Protein AF-A0A0R3PWU6-F1 (afdb_monomer)

Sequence (312 aa):
MTVSYNLDISSVTTLSFVRLLFRWRGSIWKSVVVELTIWIISFLIISYVYRYAMDEDEKRIFERLAAYCDKKLDYIPLTFMLGFFVTIVVDRWRQIFSNMGWIEDVALTIATLIRGDSKEIILTRRTIIRYMVLSQVLVFRDISMRVRRRFPNMESIVTAGFLHENEKVELEKIDIVYNKYWAPVNWALTLVFRAHKDGHIAAPPSMNSCINEIKTFRAKLAQLCNYDWVPIPIAYPQVVFLAVRVYFLICLVSRQYILSDEANNRSVVRFIAHETKIIRPRTVGSALVRDAVQYMHEPLVQCFHSVDQSSH

Structure (mmCIF, N/CA/C/O backbone):
data_AF-A0A0R3PWU6-F1
#
_entry.id   AF-A0A0R3PWU6-F1
#
loop_
_atom_site.group_PDB
_atom_site.id
_atom_site.type_symbol
_atom_site.label_atom_id
_atom_site.label_alt_id
_atom_site.label_comp_id
_atom_site.label_asym_id
_atom_site.label_entity_id
_atom_site.label_seq_id
_atom_site.pdbx_PDB_ins_code
_atom_site.Cartn_x
_atom_site.Cartn_y
_atom_site.Cartn_z
_atom_site.occupancy
_atom_site.B_iso_or_equiv
_atom_site.auth_seq_id
_atom_site.auth_comp_id
_atom_site.auth_asym_id
_atom_site.auth_atom_id
_atom_site.pdbx_PDB_model_num
ATOM 1 N N . MET A 1 1 ? 4.303 -10.677 -0.079 1.00 52.22 1 MET A N 1
ATOM 2 C CA . MET A 1 1 ? 4.629 -11.172 1.277 1.00 52.22 1 MET A CA 1
ATOM 3 C C . MET A 1 1 ? 5.769 -10.324 1.783 1.00 52.22 1 MET A C 1
ATOM 5 O O . MET A 1 1 ? 6.644 -10.031 0.981 1.00 52.22 1 MET A O 1
ATOM 9 N N . THR A 1 2 ? 5.740 -9.922 3.048 1.00 80.38 2 THR A N 1
ATOM 10 C CA . THR A 1 2 ? 6.894 -9.300 3.703 1.00 80.38 2 THR A CA 1
ATOM 11 C C . THR A 1 2 ? 8.027 -10.325 3.804 1.00 80.38 2 THR A C 1
ATOM 13 O O . THR A 1 2 ? 7.778 -11.530 3.900 1.00 80.38 2 THR A O 1
ATOM 16 N N . VAL A 1 3 ? 9.271 -9.863 3.705 1.00 85.00 3 VAL A N 1
ATOM 17 C CA . VAL A 1 3 ? 10.468 -10.702 3.830 1.00 85.00 3 VAL A CA 1
ATOM 18 C C . VAL A 1 3 ? 11.309 -10.097 4.940 1.00 85.00 3 VAL A C 1
ATOM 20 O O . VAL A 1 3 ? 11.884 -9.032 4.759 1.00 85.00 3 VAL A O 1
ATOM 23 N N . SER A 1 4 ? 11.333 -10.753 6.100 1.00 87.31 4 SER A N 1
ATOM 24 C CA . SER A 1 4 ? 12.210 -10.350 7.198 1.00 87.31 4 SER A CA 1
ATOM 25 C C . SER A 1 4 ? 13.618 -10.891 6.951 1.00 87.31 4 SER A C 1
ATOM 27 O O . SER A 1 4 ? 13.781 -12.071 6.622 1.00 87.31 4 SER A O 1
ATOM 29 N N . TYR A 1 5 ? 14.612 -10.018 7.091 1.00 86.94 5 TYR A N 1
ATOM 30 C CA . TYR A 1 5 ? 16.038 -10.346 7.023 1.00 86.94 5 TYR A CA 1
ATOM 31 C C . TYR A 1 5 ? 16.833 -9.715 8.178 1.00 86.94 5 TYR A C 1
ATOM 33 O O . TYR A 1 5 ? 18.055 -9.771 8.174 1.00 86.94 5 TYR A O 1
ATOM 41 N N . ASN A 1 6 ? 16.155 -9.144 9.185 1.00 86.81 6 ASN A N 1
ATOM 42 C CA . ASN A 1 6 ? 16.793 -8.422 10.296 1.00 86.81 6 ASN A CA 1
ATOM 43 C C . ASN A 1 6 ? 17.817 -9.279 11.053 1.00 86.81 6 ASN A C 1
ATOM 45 O O . ASN A 1 6 ? 18.863 -8.781 11.448 1.00 86.81 6 ASN A O 1
ATOM 49 N N . LEU A 1 7 ? 17.525 -10.570 11.230 1.00 84.94 7 LEU A N 1
ATOM 50 C CA . LEU A 1 7 ? 18.422 -11.510 11.902 1.00 84.94 7 LEU A CA 1
ATOM 51 C C . LEU A 1 7 ? 19.652 -11.858 11.046 1.00 84.94 7 LEU A C 1
ATOM 53 O O . LEU A 1 7 ? 20.729 -12.080 11.580 1.00 84.94 7 LEU A O 1
ATOM 57 N N . ASP A 1 8 ? 19.524 -11.846 9.718 1.00 79.00 8 ASP A N 1
ATOM 58 C CA . ASP A 1 8 ? 20.628 -12.175 8.805 1.00 79.00 8 ASP A CA 1
ATOM 59 C C . ASP A 1 8 ? 21.694 -11.063 8.758 1.00 79.00 8 ASP A C 1
ATOM 61 O O . ASP A 1 8 ? 22.834 -11.303 8.362 1.00 79.00 8 ASP A O 1
ATOM 65 N N . ILE A 1 9 ? 21.320 -9.846 9.169 1.00 83.88 9 ILE A N 1
ATOM 66 C CA . ILE A 1 9 ? 22.189 -8.663 9.230 1.00 83.88 9 ILE A CA 1
ATOM 67 C C . ILE A 1 9 ? 22.440 -8.180 10.665 1.00 83.88 9 ILE A C 1
ATOM 69 O O . ILE A 1 9 ? 22.969 -7.088 10.855 1.00 83.88 9 ILE A O 1
ATOM 73 N N . SER A 1 10 ? 22.063 -8.962 11.682 1.00 84.25 10 SER A N 1
ATOM 74 C CA . SER A 1 10 ? 22.229 -8.551 13.081 1.00 84.25 10 SER A CA 1
ATOM 75 C C . SER A 1 10 ? 23.695 -8.518 13.519 1.00 84.25 10 SER A C 1
ATOM 77 O O . SER A 1 10 ? 24.026 -7.838 14.486 1.00 84.25 10 SER A O 1
ATOM 79 N N . SER A 1 11 ? 24.576 -9.239 12.817 1.00 82.12 11 SER A N 1
ATOM 80 C CA . SER A 1 11 ? 26.027 -9.160 12.980 1.00 82.12 11 SER A CA 1
ATOM 81 C C . SER A 1 11 ? 26.682 -8.543 11.744 1.00 82.12 11 SER A C 1
ATOM 83 O O . SER A 1 11 ? 26.435 -8.942 10.598 1.00 82.12 11 SER A O 1
ATOM 85 N N . VAL A 1 12 ? 27.551 -7.558 11.982 1.00 74.31 12 VAL A N 1
ATOM 86 C CA . VAL A 1 12 ? 28.336 -6.897 10.936 1.00 74.31 12 VAL A CA 1
ATOM 87 C C . VAL A 1 12 ? 29.516 -7.799 10.583 1.00 74.31 12 VAL A C 1
ATOM 89 O O . VAL A 1 12 ? 30.614 -7.650 11.106 1.00 74.31 12 VAL A O 1
ATOM 92 N N . THR A 1 13 ? 29.277 -8.780 9.714 1.00 81.62 13 THR A N 1
ATOM 93 C CA . THR A 1 13 ? 30.353 -9.517 9.044 1.00 81.62 13 THR A CA 1
ATOM 94 C C . THR A 1 13 ? 30.435 -9.065 7.594 1.00 81.62 13 THR A C 1
ATOM 96 O O . THR A 1 13 ? 29.411 -8.796 6.962 1.00 81.62 13 THR A O 1
ATOM 99 N N . THR A 1 14 ? 31.640 -9.011 7.030 1.00 76.56 14 THR A N 1
ATOM 100 C CA . THR A 1 14 ? 31.872 -8.626 5.625 1.00 76.56 14 THR A CA 1
ATOM 101 C C . THR A 1 14 ? 31.078 -9.507 4.650 1.00 76.56 14 THR A C 1
ATOM 103 O O . THR A 1 14 ? 30.667 -9.063 3.582 1.00 76.56 14 THR A O 1
ATOM 106 N N . LEU A 1 15 ? 30.793 -10.752 5.047 1.00 81.25 15 LEU A N 1
ATOM 107 C CA . LEU A 1 15 ? 30.026 -11.728 4.273 1.00 81.25 15 LEU A CA 1
ATOM 108 C C . LEU A 1 15 ? 28.502 -11.612 4.457 1.00 81.25 15 LEU A C 1
ATOM 110 O O . LEU A 1 15 ? 27.768 -12.162 3.635 1.00 81.25 15 LEU A O 1
ATOM 114 N N . SER A 1 16 ? 28.005 -10.904 5.481 1.00 80.00 16 SER A N 1
ATOM 115 C CA . SER A 1 16 ? 26.560 -10.759 5.739 1.00 80.00 16 SER A CA 1
ATOM 116 C C . SER A 1 16 ? 25.846 -10.112 4.543 1.00 80.00 16 SER A C 1
ATOM 118 O O . SER A 1 16 ? 24.816 -10.608 4.085 1.00 80.00 16 SER A O 1
ATOM 120 N N . PHE A 1 17 ? 26.433 -9.058 3.963 1.00 80.19 17 PHE A N 1
ATOM 121 C CA . PHE A 1 17 ? 25.881 -8.386 2.780 1.00 80.19 17 PHE A CA 1
ATOM 122 C C . PHE A 1 17 ? 25.935 -9.256 1.520 1.00 80.19 17 PHE A C 1
ATOM 124 O O . PHE A 1 17 ? 24.969 -9.299 0.759 1.00 80.19 17 PHE A O 1
ATOM 131 N N . VAL A 1 18 ? 27.026 -10.001 1.319 1.00 83.56 18 VAL A N 1
ATOM 132 C CA . VAL A 1 18 ? 27.170 -10.909 0.169 1.00 83.56 18 VAL A CA 1
ATOM 133 C C . VAL A 1 18 ? 26.114 -12.015 0.218 1.00 83.56 18 VAL A C 1
ATOM 135 O O . VAL A 1 18 ? 25.478 -12.307 -0.791 1.00 83.56 18 VAL A O 1
ATOM 138 N N . ARG A 1 19 ? 25.847 -12.584 1.401 1.00 82.69 19 ARG A N 1
ATOM 139 C CA . ARG A 1 19 ? 24.771 -13.574 1.583 1.00 82.69 19 ARG A CA 1
ATOM 140 C C . ARG A 1 19 ? 23.393 -13.010 1.227 1.00 82.69 19 ARG A C 1
ATOM 142 O O . ARG A 1 19 ? 22.583 -13.727 0.643 1.00 82.69 19 ARG A O 1
ATOM 149 N N . LEU A 1 20 ? 23.132 -11.736 1.532 1.00 86.25 20 LEU A N 1
ATOM 150 C CA . LEU A 1 20 ? 21.863 -11.082 1.203 1.00 86.25 20 LEU A CA 1
ATOM 151 C C . LEU A 1 20 ? 21.646 -10.974 -0.318 1.00 86.25 20 LEU A C 1
ATOM 153 O O . LEU A 1 20 ? 20.525 -11.190 -0.782 1.00 86.25 20 LEU A O 1
ATOM 157 N N . LEU A 1 21 ? 22.707 -10.709 -1.093 1.00 86.31 21 LEU A N 1
ATOM 158 C CA . LEU A 1 21 ? 22.641 -10.623 -2.560 1.00 86.31 21 LEU A CA 1
ATOM 159 C C . LEU A 1 21 ? 22.186 -11.935 -3.211 1.00 86.31 21 LEU A C 1
ATOM 161 O O . LEU A 1 21 ? 21.487 -11.893 -4.219 1.00 86.31 21 LEU A O 1
ATOM 165 N N . PHE A 1 22 ? 22.531 -13.090 -2.636 1.00 86.88 22 PHE A N 1
ATOM 166 C CA . PHE A 1 22 ? 22.161 -14.406 -3.176 1.00 86.88 22 PHE A CA 1
ATOM 167 C C . PHE A 1 22 ? 20.785 -14.912 -2.722 1.00 86.88 22 PHE A C 1
ATOM 169 O O . PHE A 1 22 ? 20.354 -16.001 -3.107 1.00 86.88 22 PHE A O 1
ATOM 176 N N . ARG A 1 23 ? 20.042 -14.139 -1.925 1.00 87.00 23 ARG A N 1
ATOM 177 C CA . ARG A 1 23 ? 18.680 -14.513 -1.531 1.00 87.00 23 ARG A CA 1
ATOM 178 C C . ARG A 1 23 ? 17.749 -14.465 -2.746 1.00 87.00 23 ARG A C 1
ATOM 180 O O . ARG A 1 23 ? 17.802 -13.534 -3.539 1.00 87.00 23 ARG A O 1
ATOM 187 N N . TRP A 1 24 ? 16.838 -15.431 -2.876 1.00 88.62 24 TRP A N 1
ATOM 188 C CA . TRP A 1 24 ? 15.863 -15.463 -3.984 1.00 88.62 24 TRP A CA 1
ATOM 189 C C . TRP A 1 24 ? 14.505 -14.838 -3.632 1.00 88.62 24 TRP A C 1
ATOM 191 O O . TRP A 1 24 ? 13.869 -14.134 -4.418 1.00 88.62 24 TRP A O 1
ATOM 201 N N . ARG A 1 25 ? 13.997 -15.117 -2.428 1.00 87.06 25 ARG A N 1
ATOM 202 C CA . ARG A 1 25 ? 12.649 -14.695 -2.033 1.00 87.06 25 ARG A CA 1
ATOM 203 C C . ARG A 1 25 ? 12.621 -13.193 -1.748 1.00 87.06 25 ARG A C 1
ATOM 205 O O . ARG A 1 25 ? 13.152 -12.761 -0.734 1.00 87.06 25 ARG A O 1
ATOM 212 N N . GLY A 1 26 ? 11.928 -12.444 -2.607 1.00 83.81 26 GLY A N 1
ATOM 213 C CA . GLY A 1 26 ? 11.775 -10.989 -2.483 1.00 83.81 26 GLY A CA 1
ATOM 214 C C . GLY A 1 26 ? 13.020 -10.199 -2.883 1.00 83.81 26 GLY A C 1
ATOM 215 O O . GLY A 1 26 ? 13.138 -9.047 -2.487 1.00 83.81 26 GLY A O 1
ATOM 216 N N . SER A 1 27 ? 13.944 -10.816 -3.621 1.00 90.19 27 SER A N 1
ATOM 217 C CA . SER A 1 27 ? 15.159 -10.156 -4.089 1.00 90.19 27 SER A CA 1
ATOM 218 C C . SER A 1 27 ? 14.992 -9.508 -5.457 1.00 90.19 27 SER A C 1
ATOM 220 O O . SER A 1 27 ? 14.032 -9.774 -6.184 1.00 90.19 27 SER A O 1
ATOM 222 N N . ILE A 1 28 ? 15.979 -8.685 -5.814 1.00 90.44 28 ILE A N 1
ATOM 223 C CA . ILE A 1 28 ? 16.073 -8.045 -7.126 1.00 90.44 28 ILE A CA 1
ATOM 224 C C . ILE A 1 28 ? 16.147 -9.070 -8.264 1.00 90.44 28 ILE A C 1
ATOM 226 O O . ILE A 1 28 ? 15.506 -8.874 -9.289 1.00 90.44 28 ILE A O 1
ATOM 230 N N . TRP A 1 29 ? 16.826 -10.206 -8.060 1.00 92.12 29 TRP A N 1
ATOM 231 C CA . TRP A 1 29 ? 16.946 -11.257 -9.074 1.00 92.12 29 TRP A CA 1
ATOM 232 C C . TRP A 1 29 ? 15.585 -11.760 -9.530 1.00 92.12 29 TRP A C 1
ATOM 234 O O . TRP A 1 29 ? 15.293 -11.770 -10.720 1.00 92.12 29 TRP A O 1
ATOM 244 N N . LYS A 1 30 ? 14.709 -12.095 -8.580 1.00 91.38 30 LYS A N 1
ATOM 245 C CA . LYS A 1 30 ? 13.364 -12.573 -8.904 1.00 91.38 30 LYS A CA 1
ATOM 246 C C . LYS A 1 30 ? 12.532 -11.521 -9.651 1.00 91.38 30 LYS A C 1
ATOM 248 O O . LYS A 1 30 ? 11.668 -11.897 -10.435 1.00 91.38 30 LYS A O 1
ATOM 253 N N . SER A 1 31 ? 12.776 -10.237 -9.393 1.00 89.50 31 SER A N 1
ATOM 254 C CA . SER A 1 31 ? 12.020 -9.127 -9.983 1.00 89.50 31 SER A CA 1
ATOM 255 C C . SER A 1 31 ? 12.491 -8.713 -11.375 1.00 89.50 31 SER A C 1
ATOM 257 O O . SER A 1 31 ? 11.722 -8.057 -12.059 1.00 89.50 31 SER A O 1
ATOM 259 N N . VAL A 1 32 ? 13.733 -9.030 -11.763 1.00 94.00 32 VAL A N 1
ATOM 260 C CA . VAL A 1 32 ? 14.349 -8.508 -13.002 1.00 94.00 32 VAL A CA 1
ATOM 261 C C . VAL A 1 32 ? 14.828 -9.625 -13.936 1.00 94.00 32 VAL A C 1
ATOM 263 O O . VAL A 1 32 ? 15.182 -9.359 -15.077 1.00 94.00 32 VAL A O 1
ATOM 266 N N . VAL A 1 33 ? 14.858 -10.892 -13.495 1.00 94.69 33 VAL A N 1
ATOM 267 C CA . VAL A 1 33 ? 15.420 -12.002 -14.292 1.00 94.69 33 VAL A CA 1
ATOM 268 C C . VAL A 1 33 ? 14.766 -12.148 -15.667 1.00 94.69 33 VAL A C 1
ATOM 270 O O . VAL A 1 33 ? 15.467 -12.430 -16.636 1.00 94.69 33 VAL A O 1
ATOM 273 N N . VAL A 1 34 ? 13.453 -11.934 -15.780 1.00 95.12 34 VAL A N 1
ATOM 274 C CA . VAL A 1 34 ? 12.733 -12.077 -17.054 1.00 95.12 34 VAL A CA 1
ATOM 275 C C . VAL A 1 34 ? 13.139 -10.957 -18.009 1.00 95.12 34 VAL A C 1
ATOM 277 O O . VAL A 1 34 ? 13.564 -11.222 -19.130 1.00 95.12 34 VAL A O 1
ATOM 280 N N . GLU A 1 35 ? 13.080 -9.712 -17.545 1.00 94.62 35 GLU A N 1
ATOM 281 C CA . GLU A 1 35 ? 13.441 -8.517 -18.302 1.00 94.62 35 GLU A CA 1
ATOM 282 C C . GLU A 1 35 ? 14.918 -8.531 -18.705 1.00 94.62 35 GLU A C 1
ATOM 284 O O . GLU A 1 35 ? 15.250 -8.240 -19.853 1.00 94.62 35 GLU A O 1
ATOM 289 N N . LEU A 1 36 ? 15.802 -8.933 -17.787 1.00 95.25 36 LEU A N 1
ATOM 290 C CA . LEU A 1 36 ? 17.231 -9.079 -18.042 1.00 95.25 36 LEU A CA 1
ATOM 291 C C . LEU A 1 36 ? 17.497 -10.151 -19.101 1.00 95.25 36 LEU A C 1
ATOM 293 O O . LEU A 1 36 ? 18.297 -9.927 -20.002 1.00 95.25 36 LEU A O 1
ATOM 297 N N . THR A 1 37 ? 16.808 -11.292 -19.029 1.00 96.94 37 THR A N 1
ATOM 298 C CA . THR A 1 37 ? 16.952 -12.365 -20.025 1.00 96.94 37 THR A CA 1
ATOM 299 C C . THR A 1 37 ? 16.524 -11.884 -21.411 1.00 96.94 37 THR A C 1
ATOM 301 O O . THR A 1 37 ? 17.257 -12.081 -22.377 1.00 96.94 37 THR A O 1
ATOM 304 N N . ILE A 1 38 ? 15.384 -11.190 -21.514 1.00 97.19 38 ILE A N 1
ATOM 305 C CA . ILE A 1 38 ? 14.907 -10.603 -22.778 1.00 97.19 38 ILE A CA 1
ATOM 306 C C . ILE A 1 38 ? 15.919 -9.588 -23.321 1.00 97.19 38 ILE A C 1
ATOM 308 O O . ILE A 1 38 ? 16.223 -9.598 -24.517 1.00 97.19 38 ILE A O 1
ATOM 312 N N . TRP A 1 39 ? 16.459 -8.728 -22.455 1.00 97.56 39 TRP A N 1
ATOM 313 C CA . TRP A 1 39 ? 17.438 -7.719 -22.847 1.00 97.56 39 TRP A CA 1
ATOM 314 C C . TRP A 1 39 ? 18.746 -8.354 -23.334 1.00 97.56 39 TRP A C 1
ATOM 316 O O . TRP A 1 39 ? 19.225 -7.987 -24.403 1.00 97.56 39 TRP A O 1
ATOM 326 N N . ILE A 1 40 ? 19.278 -9.358 -22.624 1.00 97.38 40 ILE A N 1
ATOM 327 C CA . ILE A 1 40 ? 20.490 -10.093 -23.024 1.00 97.38 40 ILE A CA 1
ATOM 328 C C . ILE A 1 40 ? 20.277 -10.789 -24.370 1.00 97.38 40 ILE A C 1
ATOM 330 O O . ILE A 1 40 ? 21.110 -10.649 -25.260 1.00 97.38 40 ILE A O 1
ATOM 334 N N . ILE A 1 41 ? 19.163 -11.505 -24.552 1.00 97.81 41 ILE A N 1
ATOM 335 C CA . ILE A 1 41 ? 18.860 -12.186 -25.821 1.00 97.81 41 ILE A CA 1
ATOM 336 C C . ILE A 1 41 ? 18.787 -11.171 -26.966 1.00 97.81 41 ILE A C 1
ATOM 338 O O . ILE A 1 41 ? 19.422 -11.368 -27.998 1.00 97.81 41 ILE A O 1
ATOM 342 N N . SER A 1 42 ? 18.078 -10.057 -26.774 1.00 97.81 42 SER A N 1
ATOM 343 C CA . SER A 1 42 ? 17.968 -8.995 -27.784 1.00 97.81 42 SER A CA 1
ATOM 344 C C . SER A 1 42 ? 19.331 -8.380 -28.112 1.00 97.81 42 SER A C 1
ATOM 346 O O . SER A 1 42 ? 19.661 -8.182 -29.281 1.00 97.81 42 SER A O 1
ATOM 348 N N . PHE A 1 43 ? 20.153 -8.129 -27.090 1.00 96.88 43 PHE A N 1
ATOM 349 C CA . PHE A 1 43 ? 21.505 -7.604 -27.251 1.00 96.88 43 PHE A CA 1
ATOM 350 C C . PHE A 1 43 ? 22.389 -8.566 -28.055 1.00 96.88 43 PHE A C 1
ATOM 352 O O . PHE A 1 43 ? 23.107 -8.132 -28.957 1.00 96.88 43 PHE A O 1
ATOM 359 N N . LEU A 1 44 ? 22.307 -9.871 -27.774 1.00 95.75 44 LEU A N 1
ATOM 360 C CA . LEU A 1 44 ? 23.042 -10.912 -28.494 1.00 95.75 44 LEU A CA 1
ATOM 361 C C . LEU A 1 44 ? 22.556 -11.085 -29.939 1.00 95.75 44 LEU A C 1
ATOM 363 O O . LEU A 1 44 ? 23.384 -11.277 -30.824 1.00 95.75 44 LEU A O 1
ATOM 367 N N . ILE A 1 45 ? 21.251 -10.973 -30.200 1.00 96.75 45 ILE A N 1
ATOM 368 C CA . ILE A 1 45 ? 20.700 -11.013 -31.563 1.00 96.75 45 ILE A CA 1
ATOM 369 C C . ILE A 1 45 ? 21.252 -9.850 -32.391 1.00 96.75 45 ILE A C 1
ATOM 371 O O . ILE A 1 45 ? 21.774 -10.076 -33.478 1.00 96.75 45 ILE A O 1
ATOM 375 N N . ILE A 1 46 ? 21.207 -8.619 -31.870 1.00 95.94 46 ILE A N 1
ATOM 376 C CA . ILE A 1 46 ? 21.754 -7.442 -32.568 1.00 95.94 46 ILE A CA 1
ATOM 377 C C . ILE A 1 46 ? 23.262 -7.608 -32.797 1.00 95.94 46 ILE A C 1
ATOM 379 O O . ILE A 1 46 ? 23.756 -7.370 -33.897 1.00 95.94 46 ILE A O 1
ATOM 383 N N . SER A 1 47 ? 23.981 -8.087 -31.780 1.00 93.94 47 SER A N 1
ATOM 384 C CA . SER A 1 47 ? 25.413 -8.395 -31.842 1.00 93.94 47 SER A CA 1
ATOM 385 C C . SER A 1 47 ? 25.755 -9.422 -32.931 1.00 93.94 47 SER A C 1
ATOM 387 O O . SER A 1 47 ? 26.772 -9.277 -33.616 1.00 93.94 47 SER A O 1
ATOM 389 N N . TYR A 1 48 ? 24.911 -10.445 -33.103 1.00 94.12 48 TYR A N 1
ATOM 390 C CA . TYR A 1 48 ? 25.048 -11.468 -34.138 1.00 94.12 48 TYR A CA 1
ATOM 391 C C . TYR A 1 48 ? 24.762 -10.900 -35.533 1.00 94.12 48 TYR A C 1
ATOM 393 O O . TYR A 1 48 ? 25.576 -11.080 -36.437 1.00 94.12 48 TYR A O 1
ATOM 401 N N . VAL A 1 49 ? 23.658 -10.161 -35.694 1.00 95.00 49 VAL A N 1
ATOM 402 C CA . VAL A 1 49 ? 23.282 -9.519 -36.964 1.00 95.00 49 VAL A CA 1
ATOM 403 C C . VAL A 1 49 ? 24.391 -8.576 -37.440 1.00 95.00 49 VAL A C 1
ATOM 405 O O . VAL A 1 49 ? 24.837 -8.690 -38.578 1.00 95.00 49 VAL A O 1
ATOM 408 N N . TYR A 1 50 ? 24.914 -7.722 -36.556 1.00 93.75 50 TYR A N 1
ATOM 409 C CA . TYR A 1 50 ? 26.016 -6.810 -36.879 1.00 93.75 50 TYR A CA 1
ATOM 410 C C . TYR A 1 50 ? 27.292 -7.534 -37.341 1.00 93.75 50 TYR A C 1
ATOM 412 O O . TYR A 1 50 ? 27.972 -7.072 -38.255 1.00 93.75 50 TYR A O 1
ATOM 420 N N . ARG A 1 51 ? 27.636 -8.678 -36.733 1.00 89.88 51 ARG A N 1
ATOM 421 C CA . ARG A 1 51 ? 28.878 -9.403 -37.055 1.00 89.88 51 ARG A CA 1
ATOM 422 C C . ARG A 1 51 ? 28.784 -10.251 -38.314 1.00 89.88 51 ARG A C 1
ATOM 424 O O . ARG A 1 51 ? 29.762 -10.310 -39.055 1.00 89.88 51 ARG A O 1
ATOM 431 N N . TYR A 1 52 ? 27.658 -10.933 -38.507 1.00 91.56 52 TYR A N 1
ATOM 432 C CA . TYR A 1 52 ? 27.554 -12.026 -39.477 1.00 91.56 52 TYR A CA 1
ATOM 433 C C . TYR A 1 52 ? 26.547 -11.783 -40.600 1.00 91.56 52 TYR A C 1
ATOM 435 O O . TYR A 1 52 ? 26.653 -12.449 -41.623 1.00 91.56 52 TYR A O 1
ATOM 443 N N . ALA A 1 53 ? 25.579 -10.880 -40.422 1.00 93.44 53 ALA A N 1
ATOM 444 C CA . ALA A 1 53 ? 24.533 -10.637 -41.417 1.00 93.44 53 ALA A CA 1
ATOM 445 C C . ALA A 1 53 ? 24.686 -9.300 -42.156 1.00 93.44 53 ALA A C 1
ATOM 447 O O . ALA A 1 53 ? 24.226 -9.207 -43.286 1.00 93.44 53 ALA A O 1
ATOM 448 N N . MET A 1 54 ? 25.297 -8.288 -41.531 1.00 93.06 54 MET A N 1
ATOM 449 C CA . MET A 1 54 ? 25.500 -6.973 -42.149 1.00 93.06 54 MET A CA 1
ATOM 450 C C . MET A 1 54 ? 26.706 -6.948 -43.093 1.00 93.06 54 MET A C 1
ATOM 452 O O . MET A 1 54 ? 27.771 -7.482 -42.762 1.00 93.06 54 MET A O 1
ATOM 456 N N . ASP A 1 55 ? 26.564 -6.240 -44.211 1.00 93.12 55 ASP A N 1
ATOM 457 C CA . ASP A 1 55 ? 27.663 -5.928 -45.130 1.00 93.12 55 ASP A CA 1
ATOM 458 C C . ASP A 1 55 ? 28.559 -4.795 -44.588 1.00 93.12 55 ASP A C 1
ATOM 460 O O . ASP A 1 55 ? 28.215 -4.093 -43.636 1.00 93.12 55 ASP A O 1
ATOM 464 N N . GLU A 1 56 ? 29.736 -4.583 -45.184 1.00 89.38 56 GLU A N 1
ATOM 465 C CA . GLU A 1 56 ? 30.714 -3.596 -44.688 1.00 89.38 56 GLU A CA 1
ATOM 466 C C . GLU A 1 56 ? 30.184 -2.152 -44.673 1.00 89.38 56 GLU A C 1
ATOM 468 O O . GLU A 1 56 ? 30.466 -1.392 -43.742 1.00 89.38 56 GLU A O 1
ATOM 473 N N . ASP A 1 57 ? 29.370 -1.766 -45.657 1.00 91.31 57 ASP A N 1
ATOM 474 C CA . ASP A 1 57 ? 28.753 -0.437 -45.671 1.00 91.31 57 ASP A CA 1
ATOM 475 C C . ASP A 1 57 ? 27.643 -0.305 -44.615 1.00 91.31 57 ASP A C 1
ATOM 477 O O . ASP A 1 57 ? 27.541 0.727 -43.946 1.00 91.31 57 ASP A O 1
ATOM 481 N N . GLU A 1 58 ? 26.865 -1.365 -44.383 1.00 92.00 58 GLU A N 1
ATOM 482 C CA . GLU A 1 58 ? 25.833 -1.405 -43.340 1.00 92.00 58 GLU A CA 1
ATOM 483 C C . GLU A 1 58 ? 26.447 -1.347 -41.938 1.00 92.00 58 GLU A C 1
ATOM 485 O O . GLU A 1 58 ? 25.971 -0.594 -41.084 1.00 92.00 58 GLU A O 1
ATOM 490 N N . LYS A 1 59 ? 27.554 -2.067 -41.711 1.00 92.31 59 LYS A N 1
ATOM 491 C CA . LYS A 1 59 ? 28.322 -2.006 -40.460 1.00 92.31 59 LYS A CA 1
ATOM 492 C C . LYS A 1 59 ? 28.790 -0.587 -40.169 1.00 92.31 59 LYS A C 1
ATOM 494 O O . LYS A 1 59 ? 28.590 -0.105 -39.059 1.00 92.31 59 LYS A O 1
ATOM 499 N N . ARG A 1 60 ? 29.338 0.128 -41.157 1.00 90.44 60 ARG A N 1
ATOM 500 C CA . ARG A 1 60 ? 29.766 1.531 -40.986 1.00 90.44 60 ARG A CA 1
ATOM 501 C C . ARG A 1 60 ? 28.607 2.448 -40.598 1.00 90.44 60 ARG A C 1
ATOM 503 O O . ARG A 1 60 ? 28.783 3.347 -39.773 1.00 90.44 60 ARG A O 1
ATOM 510 N N . ILE A 1 61 ? 27.423 2.245 -41.178 1.00 93.12 61 ILE A N 1
ATOM 511 C CA . ILE A 1 61 ? 26.217 3.005 -40.814 1.00 93.12 61 ILE A CA 1
ATOM 512 C C . ILE A 1 61 ? 25.794 2.671 -39.380 1.00 93.12 61 ILE A C 1
ATOM 514 O O . ILE A 1 61 ? 25.535 3.582 -38.590 1.00 93.12 61 ILE A O 1
ATOM 518 N N . PHE A 1 62 ? 25.775 1.385 -39.025 1.00 94.06 62 PHE A N 1
ATOM 519 C CA . PHE A 1 62 ? 25.443 0.915 -37.684 1.00 94.06 62 PHE A CA 1
ATOM 520 C C . PHE A 1 62 ? 26.380 1.496 -36.620 1.00 94.06 62 PHE A C 1
ATOM 522 O O . PHE A 1 62 ? 25.923 1.993 -35.594 1.00 94.06 62 PHE A O 1
ATOM 529 N N . GLU A 1 63 ? 27.685 1.509 -36.881 1.00 93.25 63 GLU A N 1
ATOM 530 C CA . GLU A 1 63 ? 28.699 2.069 -35.983 1.00 93.25 63 GLU A CA 1
ATOM 531 C C . GLU A 1 63 ? 28.493 3.564 -35.736 1.00 93.25 63 GLU A C 1
ATOM 533 O O . GLU A 1 63 ? 28.537 4.024 -34.592 1.00 93.25 63 GLU A O 1
ATOM 538 N N . ARG A 1 64 ? 28.198 4.328 -36.796 1.00 91.56 64 ARG A N 1
ATOM 539 C CA . ARG A 1 64 ? 27.871 5.757 -36.680 1.00 91.56 64 ARG A CA 1
ATOM 540 C C . ARG A 1 64 ? 26.598 5.977 -35.871 1.00 91.56 64 ARG A C 1
ATOM 542 O O . ARG A 1 64 ? 26.562 6.884 -35.039 1.00 91.56 64 ARG A O 1
ATOM 549 N N . LEU A 1 65 ? 25.570 5.155 -36.091 1.00 93.19 65 LEU A N 1
ATOM 550 C CA . LEU A 1 65 ? 24.322 5.211 -35.331 1.00 93.19 65 LEU A CA 1
ATOM 551 C C . LEU A 1 65 ? 24.565 4.906 -33.848 1.00 93.19 65 LEU A C 1
ATOM 553 O O . LEU A 1 65 ? 24.113 5.662 -32.991 1.00 93.19 65 LEU A O 1
ATOM 557 N N . ALA A 1 66 ? 25.313 3.845 -33.544 1.00 93.62 66 ALA A N 1
ATOM 558 C CA . ALA A 1 66 ? 25.650 3.455 -32.181 1.00 93.62 66 ALA A CA 1
ATOM 559 C C . ALA A 1 66 ? 26.404 4.575 -31.448 1.00 93.62 66 ALA A C 1
ATOM 561 O O . ALA A 1 66 ? 26.001 4.965 -30.351 1.00 93.62 66 ALA A O 1
ATOM 562 N N . ALA A 1 67 ? 27.427 5.157 -32.084 1.00 91.44 67 ALA A N 1
ATOM 563 C CA . ALA A 1 67 ? 28.188 6.276 -31.529 1.00 91.44 67 ALA A CA 1
ATOM 564 C C . ALA A 1 67 ? 27.324 7.535 -31.325 1.00 91.44 67 ALA A C 1
ATOM 566 O O . ALA A 1 67 ? 27.433 8.210 -30.298 1.00 91.44 67 ALA A O 1
ATOM 567 N N . TYR A 1 68 ? 26.434 7.844 -32.276 1.00 91.62 68 TYR A N 1
ATOM 568 C CA . TYR A 1 68 ? 25.496 8.958 -32.146 1.00 91.62 68 TYR A CA 1
ATOM 569 C C . TYR A 1 68 ? 24.560 8.761 -30.951 1.00 91.62 68 TYR A C 1
ATOM 571 O O . TYR A 1 68 ? 24.416 9.658 -30.120 1.00 91.62 68 TYR A O 1
ATOM 579 N N . CYS A 1 69 ? 23.951 7.581 -30.848 1.00 92.38 69 CYS A N 1
ATOM 580 C CA . CYS A 1 69 ? 23.060 7.216 -29.758 1.00 92.38 69 CYS A CA 1
ATOM 581 C C . CYS A 1 69 ? 23.761 7.263 -28.395 1.00 92.38 69 CYS A C 1
ATOM 583 O O . CYS A 1 69 ? 23.179 7.796 -27.453 1.00 92.38 69 CYS A O 1
ATOM 585 N N . ASP A 1 70 ? 25.004 6.780 -28.293 1.00 92.00 70 ASP A N 1
ATOM 586 C CA . ASP A 1 70 ? 25.761 6.782 -27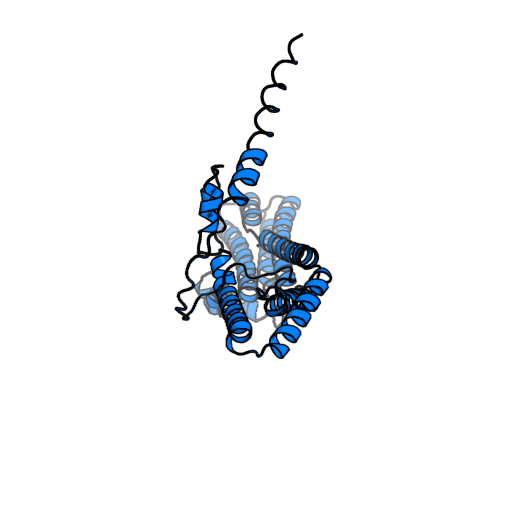.033 1.00 92.00 70 ASP A CA 1
ATOM 587 C C . ASP A 1 70 ? 25.987 8.208 -26.522 1.00 92.00 70 ASP A C 1
ATOM 589 O O . ASP A 1 70 ? 25.682 8.514 -25.372 1.00 92.00 70 ASP A O 1
ATOM 593 N N . LYS A 1 71 ? 26.364 9.130 -27.419 1.00 90.25 71 LYS A N 1
ATOM 594 C CA . LYS A 1 71 ? 26.505 10.559 -27.097 1.00 90.25 71 LYS A CA 1
ATOM 595 C C . LYS A 1 71 ? 25.193 11.204 -26.636 1.00 90.25 71 LYS A C 1
ATOM 597 O O . LYS A 1 71 ? 25.212 12.239 -25.973 1.00 90.25 71 LYS A O 1
ATOM 602 N N . LYS A 1 72 ? 24.040 10.649 -27.023 1.00 88.88 72 LYS A N 1
ATOM 603 C CA . LYS A 1 72 ? 22.726 11.166 -26.621 1.00 88.88 72 LYS A CA 1
ATOM 604 C C . LYS A 1 72 ? 22.202 10.566 -25.313 1.00 88.88 72 LYS A C 1
ATOM 606 O O . LYS A 1 72 ? 21.252 11.118 -24.761 1.00 88.88 72 LYS A O 1
ATOM 611 N N . LEU A 1 73 ? 22.805 9.496 -24.791 1.00 89.00 73 LEU A N 1
ATOM 612 C CA . LEU A 1 73 ? 22.357 8.872 -23.542 1.00 89.00 73 LEU A CA 1
ATOM 613 C C . LEU A 1 73 ? 22.522 9.788 -22.325 1.00 89.00 73 LEU A C 1
ATOM 615 O O . LEU A 1 73 ? 21.671 9.755 -21.437 1.00 89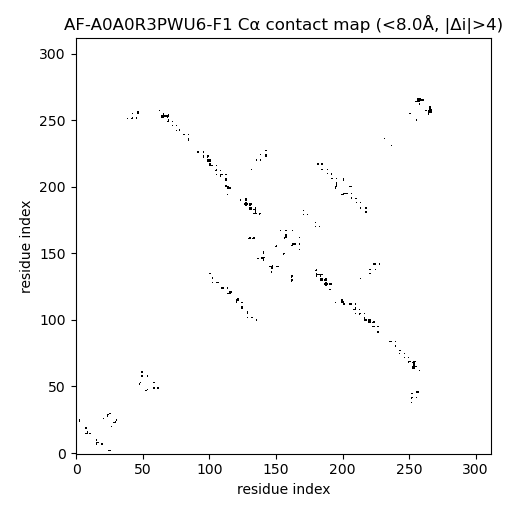.00 73 LEU A O 1
ATOM 619 N N . ASP A 1 74 ? 23.543 10.647 -22.312 1.00 85.88 74 ASP A N 1
ATOM 620 C CA . ASP A 1 74 ? 23.811 11.574 -21.202 1.00 85.88 74 ASP A CA 1
ATOM 621 C C . ASP A 1 74 ? 22.698 12.618 -21.001 1.00 85.88 74 ASP A C 1
ATOM 623 O O . ASP A 1 74 ? 22.552 13.173 -19.913 1.00 85.88 74 ASP A O 1
ATOM 627 N N . TYR A 1 75 ? 21.857 12.858 -22.016 1.00 86.12 75 TYR A N 1
ATOM 628 C CA . TYR A 1 75 ? 20.692 13.742 -21.886 1.00 86.12 75 TYR A CA 1
ATOM 629 C C . TYR A 1 75 ? 19.547 13.126 -21.075 1.00 86.12 75 TYR A C 1
ATOM 631 O O . TYR A 1 75 ? 18.593 13.837 -20.765 1.00 86.12 75 TYR A O 1
ATOM 639 N N . ILE A 1 76 ? 19.596 11.829 -20.751 1.00 88.62 76 ILE A N 1
ATOM 640 C CA . ILE A 1 76 ?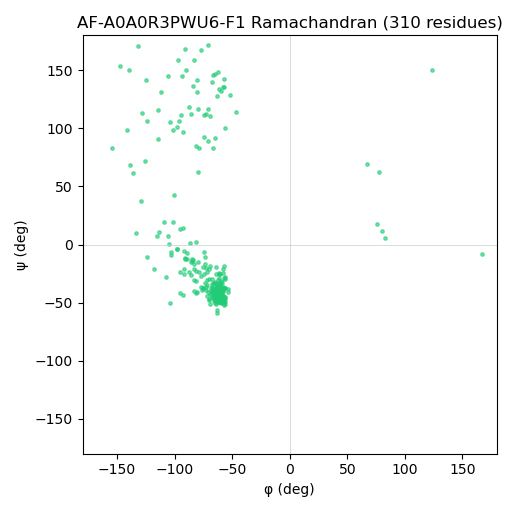 18.558 11.150 -19.972 1.00 88.62 76 ILE A CA 1
ATOM 641 C C . ILE A 1 76 ? 19.014 11.077 -18.503 1.00 88.62 76 ILE A C 1
ATOM 643 O O . ILE A 1 76 ? 19.788 10.186 -18.147 1.00 88.62 76 ILE A O 1
ATOM 647 N N . PRO A 1 77 ? 18.517 11.950 -17.600 1.00 90.69 77 PRO A N 1
ATOM 648 C CA . PRO A 1 77 ? 18.949 11.993 -16.203 1.00 90.69 77 PRO A CA 1
ATOM 649 C C . PRO A 1 77 ? 18.270 10.893 -15.366 1.00 90.69 77 PRO A C 1
ATOM 651 O O . PRO A 1 77 ? 17.514 11.168 -14.430 1.00 90.69 77 PRO A O 1
ATOM 654 N N . LEU A 1 78 ? 18.516 9.624 -15.706 1.00 90.50 78 LEU A N 1
ATOM 655 C CA . LEU A 1 78 ? 17.849 8.475 -15.085 1.00 90.50 78 LEU A CA 1
ATOM 656 C C . LEU A 1 78 ? 18.023 8.432 -13.570 1.00 90.50 78 LEU A C 1
ATOM 658 O O . LEU A 1 78 ? 17.045 8.238 -12.853 1.00 90.50 78 LEU A O 1
ATOM 662 N N . THR A 1 79 ? 19.249 8.626 -13.082 1.00 91.38 79 THR A N 1
ATOM 663 C CA . THR A 1 79 ? 19.566 8.534 -11.651 1.00 91.38 79 THR A CA 1
ATOM 664 C C . THR A 1 79 ? 18.745 9.524 -10.836 1.00 91.38 79 THR A C 1
ATOM 666 O O . THR A 1 79 ? 18.172 9.161 -9.811 1.00 91.38 79 THR A O 1
ATOM 669 N N . PHE A 1 80 ? 18.638 10.761 -11.326 1.00 91.44 80 PHE A N 1
ATOM 670 C CA . PHE A 1 80 ? 17.850 11.804 -10.684 1.00 91.44 80 PHE A CA 1
ATOM 671 C C . PHE A 1 80 ? 16.368 11.418 -10.667 1.00 91.44 80 PHE A C 1
ATOM 673 O O . PHE A 1 80 ? 15.781 11.289 -9.595 1.00 91.44 80 PHE A O 1
ATOM 680 N N . MET A 1 81 ? 15.774 11.144 -11.834 1.00 91.88 81 MET A N 1
ATOM 681 C CA . MET A 1 81 ? 14.345 10.816 -11.934 1.00 91.88 81 MET A CA 1
ATOM 682 C C . MET A 1 81 ? 13.962 9.594 -11.092 1.00 91.88 81 MET A C 1
ATOM 684 O O . MET A 1 81 ? 12.945 9.614 -10.397 1.00 91.88 81 MET A O 1
ATOM 688 N N . LEU A 1 82 ? 14.787 8.543 -11.124 1.00 93.62 82 LEU A N 1
ATOM 689 C CA . LEU A 1 82 ? 14.557 7.330 -10.349 1.00 93.62 82 LEU A CA 1
ATOM 690 C C . LEU A 1 82 ? 14.683 7.600 -8.847 1.00 93.62 82 LEU A C 1
ATOM 692 O O . LEU A 1 82 ? 13.847 7.123 -8.086 1.00 93.62 82 LEU A O 1
ATOM 696 N N . GLY A 1 83 ? 15.667 8.400 -8.424 1.00 94.31 83 GLY A N 1
ATOM 697 C CA . GLY A 1 83 ? 15.841 8.797 -7.027 1.00 94.31 83 GLY A CA 1
ATOM 698 C C . GLY A 1 83 ? 14.604 9.498 -6.460 1.00 94.31 83 GLY A C 1
ATOM 699 O O . GLY A 1 83 ? 14.083 9.085 -5.420 1.00 94.31 83 GLY A O 1
ATOM 700 N N . PHE A 1 84 ? 14.071 10.498 -7.170 1.00 93.19 84 PHE A N 1
ATOM 701 C CA . PHE A 1 84 ? 12.843 11.187 -6.749 1.00 93.19 84 PHE A CA 1
ATOM 702 C C . PHE A 1 84 ? 11.639 10.249 -6.725 1.00 93.19 84 PHE A C 1
ATOM 704 O O . PHE A 1 84 ? 10.903 10.208 -5.738 1.00 93.19 84 PHE A O 1
ATOM 711 N N . PHE A 1 85 ? 11.446 9.465 -7.787 1.00 95.50 85 PHE A N 1
ATOM 712 C CA . PHE A 1 85 ? 10.297 8.572 -7.886 1.00 95.50 85 PHE A CA 1
ATOM 713 C C . PHE A 1 85 ? 10.306 7.489 -6.802 1.00 95.50 85 PHE A C 1
ATOM 715 O O . PHE A 1 85 ? 9.297 7.284 -6.126 1.00 95.50 85 PHE A O 1
ATOM 722 N N . VAL A 1 86 ? 11.450 6.834 -6.581 1.00 95.62 86 VAL A N 1
ATOM 723 C CA . VAL A 1 86 ? 11.603 5.814 -5.535 1.00 95.62 86 VAL A CA 1
ATOM 724 C C . VAL A 1 86 ? 11.364 6.417 -4.153 1.00 95.62 86 VAL A C 1
ATOM 726 O O . VAL A 1 86 ? 10.672 5.800 -3.347 1.00 95.62 86 VAL A O 1
ATOM 729 N N . THR A 1 87 ? 11.853 7.631 -3.891 1.00 96.25 87 THR A N 1
ATOM 730 C CA . THR A 1 87 ? 11.632 8.316 -2.607 1.00 96.25 87 THR A CA 1
ATOM 731 C C . THR A 1 87 ? 10.141 8.524 -2.330 1.00 96.25 87 THR A C 1
ATOM 733 O O . THR A 1 87 ? 9.670 8.181 -1.248 1.00 96.25 87 THR A O 1
ATOM 736 N N . ILE A 1 88 ? 9.371 8.992 -3.322 1.00 95.50 88 ILE A N 1
ATOM 737 C CA . ILE A 1 88 ? 7.912 9.170 -3.197 1.00 95.50 88 ILE A CA 1
ATOM 738 C C . ILE A 1 88 ? 7.209 7.832 -2.919 1.00 95.50 88 ILE A C 1
ATOM 740 O O . ILE A 1 88 ? 6.314 7.753 -2.074 1.00 95.50 88 ILE A O 1
ATOM 744 N N . VAL A 1 89 ? 7.602 6.767 -3.625 1.00 96.00 89 VAL A N 1
ATOM 745 C CA . VAL A 1 89 ? 7.011 5.430 -3.453 1.00 96.00 89 VAL A CA 1
ATOM 746 C C . VAL A 1 89 ? 7.306 4.866 -2.059 1.00 96.00 89 VAL A C 1
ATOM 748 O O . VAL A 1 89 ? 6.401 4.336 -1.411 1.00 96.00 89 VAL A O 1
ATOM 751 N N . VAL A 1 90 ? 8.548 4.994 -1.584 1.00 96.38 90 VAL A N 1
ATOM 752 C CA . VAL A 1 90 ? 8.968 4.518 -0.257 1.00 96.38 90 VAL A CA 1
ATOM 753 C C . VAL A 1 90 ? 8.278 5.304 0.855 1.00 96.38 90 VAL A C 1
ATOM 755 O O . VAL A 1 90 ? 7.813 4.691 1.818 1.00 96.38 90 VAL A O 1
ATOM 758 N N . ASP A 1 91 ? 8.154 6.625 0.722 1.00 96.69 91 ASP A N 1
ATOM 759 C CA . ASP A 1 91 ? 7.453 7.448 1.710 1.00 96.69 91 ASP A CA 1
ATOM 760 C C . ASP A 1 91 ? 5.969 7.066 1.805 1.00 96.69 91 ASP A C 1
ATOM 762 O O . ASP A 1 91 ? 5.478 6.756 2.892 1.00 96.69 91 ASP A O 1
ATOM 766 N N . ARG A 1 92 ? 5.271 6.926 0.667 1.00 96.62 92 ARG A N 1
ATOM 767 C CA . ARG A 1 92 ? 3.888 6.414 0.659 1.00 96.62 92 ARG A CA 1
ATOM 768 C C . ARG A 1 92 ? 3.773 5.045 1.323 1.00 96.62 92 ARG A C 1
ATOM 770 O O . ARG A 1 92 ? 2.861 4.830 2.117 1.00 96.62 92 ARG A O 1
ATOM 777 N N . TRP A 1 93 ? 4.684 4.119 1.022 1.00 95.62 93 TRP A N 1
ATOM 778 C CA . TRP A 1 93 ? 4.691 2.798 1.654 1.00 95.62 93 TRP A CA 1
ATOM 779 C C . TRP A 1 93 ? 4.863 2.890 3.178 1.00 95.62 93 TRP A C 1
ATOM 781 O O . TRP A 1 93 ? 4.121 2.237 3.918 1.00 95.62 93 TRP A O 1
ATOM 791 N N . ARG A 1 94 ? 5.784 3.736 3.656 1.00 96.19 94 ARG A N 1
ATOM 792 C CA . ARG A 1 94 ? 5.998 3.989 5.087 1.00 96.19 94 ARG A CA 1
ATOM 793 C C . ARG A 1 94 ? 4.736 4.543 5.744 1.00 96.19 94 ARG A C 1
ATOM 795 O O . ARG A 1 94 ? 4.362 4.079 6.818 1.00 96.19 94 ARG A O 1
ATOM 802 N N . GLN A 1 95 ? 4.069 5.501 5.108 1.00 96.31 95 GLN A N 1
ATOM 803 C CA . GLN A 1 95 ? 2.843 6.095 5.638 1.00 96.31 95 GLN A CA 1
ATOM 804 C C . GLN A 1 95 ? 1.694 5.085 5.700 1.00 96.31 95 GLN A C 1
ATOM 806 O O . GLN A 1 95 ? 1.005 5.013 6.716 1.00 96.31 95 GLN A O 1
ATOM 811 N N . ILE A 1 96 ? 1.524 4.244 4.676 1.00 95.69 96 ILE A N 1
ATOM 812 C CA . ILE A 1 96 ? 0.549 3.141 4.697 1.00 95.69 96 ILE A CA 1
ATOM 813 C C . ILE A 1 96 ? 0.838 2.195 5.871 1.00 95.69 96 ILE A C 1
ATOM 815 O O . ILE A 1 96 ? -0.073 1.827 6.610 1.00 95.69 96 ILE A O 1
ATOM 819 N N . PHE A 1 97 ? 2.103 1.825 6.088 1.00 94.19 97 PHE A N 1
ATOM 820 C CA . PHE A 1 97 ? 2.481 0.944 7.193 1.00 94.19 97 PHE A CA 1
ATOM 821 C C . PHE A 1 97 ? 2.210 1.570 8.572 1.00 94.19 97 PHE A C 1
ATOM 823 O O . PHE A 1 97 ? 1.630 0.920 9.442 1.00 94.19 97 PHE A O 1
ATOM 830 N N . SER A 1 98 ? 2.563 2.843 8.766 1.00 94.94 98 SER A N 1
ATOM 831 C CA . SER A 1 98 ? 2.332 3.567 10.026 1.00 94.94 98 SER A CA 1
ATOM 832 C C . SER A 1 98 ? 0.843 3.746 10.359 1.00 94.94 98 SER A C 1
ATOM 834 O O . SER A 1 98 ? 0.480 3.865 11.529 1.00 94.94 98 SER A O 1
ATOM 836 N N . ASN A 1 99 ? -0.030 3.731 9.347 1.00 96.12 99 ASN A N 1
ATOM 837 C CA . ASN A 1 99 ? -1.472 3.947 9.484 1.00 96.12 99 ASN A CA 1
ATOM 838 C C . ASN A 1 99 ? -2.301 2.651 9.450 1.00 96.12 99 ASN A C 1
ATOM 840 O O . ASN A 1 99 ? -3.512 2.707 9.264 1.00 96.12 99 ASN A O 1
ATOM 844 N N . MET A 1 100 ? -1.691 1.484 9.693 1.00 93.75 100 MET A N 1
ATOM 845 C CA . MET A 1 100 ? -2.377 0.178 9.672 1.00 93.75 100 MET A CA 1
ATOM 846 C C . MET A 1 100 ? -3.579 0.077 10.640 1.00 93.75 100 MET A C 1
ATOM 848 O O . MET A 1 100 ? -4.442 -0.784 10.479 1.00 93.75 100 MET A O 1
ATOM 852 N N . GLY A 1 101 ? -3.661 0.958 11.643 1.00 92.00 101 GLY A N 1
ATOM 853 C CA . GLY A 1 101 ? -4.706 0.917 12.667 1.00 92.00 101 GLY A CA 1
ATOM 854 C C . GLY A 1 101 ? -4.419 -0.165 13.706 1.00 92.00 101 GLY A C 1
ATOM 855 O O . GLY A 1 101 ? -5.160 -1.131 13.830 1.00 92.00 101 GLY A O 1
ATOM 856 N N . TRP A 1 102 ? -3.311 -0.028 14.430 1.00 93.50 102 TRP A N 1
ATOM 857 C CA . TRP A 1 102 ? -2.983 -0.882 15.576 1.00 93.50 102 TRP A CA 1
ATOM 858 C C . TRP A 1 102 ? -4.043 -0.700 16.678 1.00 93.50 102 TRP A C 1
ATOM 860 O O . TRP A 1 102 ? -4.391 0.432 17.017 1.00 93.50 102 TRP A O 1
ATOM 870 N N . ILE A 1 103 ? -4.622 -1.803 17.160 1.00 96.69 103 ILE A N 1
ATOM 871 C CA . ILE A 1 103 ? -5.773 -1.823 18.084 1.00 96.69 103 ILE A CA 1
ATOM 872 C C . ILE A 1 103 ? -5.361 -1.638 19.550 1.00 96.69 103 ILE A C 1
ATOM 874 O O . ILE A 1 103 ? -6.191 -1.329 20.403 1.00 96.69 103 ILE A O 1
ATOM 878 N N . GLU A 1 104 ? -4.082 -1.838 19.838 1.00 96.69 104 GLU A N 1
ATOM 879 C CA . GLU A 1 104 ? -3.480 -1.917 21.161 1.00 96.69 104 GLU A CA 1
ATOM 880 C C . GLU A 1 104 ? -3.769 -0.669 22.002 1.00 96.69 104 GLU A C 1
ATOM 882 O O . GLU A 1 104 ? -4.221 -0.806 23.138 1.00 96.69 104 GLU A O 1
ATOM 887 N N . ASP A 1 105 ? -3.615 0.528 21.426 1.00 95.94 105 ASP A N 1
ATOM 888 C CA . ASP A 1 105 ? -3.864 1.806 22.112 1.00 95.94 105 ASP A CA 1
ATOM 889 C C . ASP A 1 105 ? -5.316 1.891 22.627 1.00 95.94 105 ASP A C 1
ATOM 891 O O . ASP A 1 105 ? -5.580 2.207 23.794 1.00 95.94 105 ASP A O 1
ATOM 895 N N . VAL A 1 106 ? -6.277 1.507 21.776 1.00 97.94 106 VAL A N 1
ATOM 896 C CA . VAL A 1 106 ? -7.702 1.469 22.130 1.00 97.94 106 VAL A CA 1
ATOM 897 C C . VAL A 1 106 ? -7.961 0.380 23.170 1.00 97.94 106 VAL A C 1
ATOM 899 O O . VAL A 1 106 ? -8.660 0.622 24.151 1.00 97.94 106 VAL A O 1
ATOM 902 N N . ALA A 1 107 ? -7.394 -0.814 22.986 1.00 98.00 107 ALA A N 1
ATOM 903 C CA . ALA A 1 107 ? -7.589 -1.946 23.888 1.00 98.00 107 ALA A CA 1
ATOM 904 C C . ALA A 1 107 ? -7.104 -1.652 25.311 1.00 98.00 107 ALA A C 1
ATOM 906 O O . ALA A 1 107 ? -7.852 -1.874 26.264 1.00 98.00 107 ALA A O 1
ATOM 907 N N . LEU A 1 108 ? -5.896 -1.104 25.453 1.00 98.06 108 LEU A N 1
ATOM 908 C CA . LEU A 1 108 ? -5.317 -0.730 26.744 1.00 98.06 108 LEU A CA 1
ATOM 909 C C . LEU A 1 108 ? -6.141 0.367 27.430 1.00 98.06 108 LEU A C 1
ATOM 911 O O . LEU A 1 108 ? -6.426 0.280 28.627 1.00 98.06 108 LEU A O 1
ATOM 915 N N . THR A 1 109 ? -6.595 1.358 26.663 1.00 97.75 109 THR A N 1
ATOM 916 C CA . THR A 1 109 ? -7.407 2.468 27.177 1.00 97.75 109 THR A CA 1
ATOM 917 C C . THR A 1 109 ? -8.771 1.990 27.669 1.00 97.75 109 THR A C 1
ATOM 919 O O . THR A 1 109 ? -9.166 2.282 28.799 1.00 97.75 109 THR A O 1
ATOM 922 N N . ILE A 1 110 ? -9.473 1.185 26.868 1.00 97.94 110 ILE A N 1
ATOM 923 C CA . ILE A 1 110 ? -10.781 0.620 27.219 1.00 97.94 110 ILE A CA 1
ATOM 924 C C . ILE A 1 110 ? -10.675 -0.338 28.411 1.00 97.94 110 ILE A C 1
ATOM 926 O O . ILE A 1 110 ? -11.536 -0.308 29.291 1.00 97.94 110 ILE A O 1
ATOM 930 N N . ALA A 1 111 ? -9.619 -1.154 28.475 1.00 96.75 111 ALA A N 1
ATOM 931 C CA . ALA A 1 111 ? -9.371 -2.051 29.602 1.00 96.75 111 ALA A CA 1
ATOM 932 C C . ALA A 1 111 ? -9.131 -1.294 30.918 1.00 96.75 111 ALA A C 1
ATOM 934 O O . ALA A 1 111 ? -9.576 -1.746 31.970 1.00 96.75 111 ALA A O 1
ATOM 935 N N . THR A 1 112 ? -8.468 -0.138 30.858 1.00 96.12 112 THR A N 1
ATOM 936 C CA . THR A 1 112 ? -8.101 0.648 32.046 1.00 96.12 112 THR A CA 1
ATOM 937 C C . THR A 1 112 ? -9.243 1.540 32.540 1.00 96.12 112 THR A C 1
ATOM 939 O O . THR A 1 112 ? -9.440 1.698 33.749 1.00 96.12 112 THR A O 1
ATOM 942 N N . LEU A 1 113 ? -9.983 2.160 31.616 1.00 97.12 113 LEU A N 1
ATOM 943 C CA . LEU A 1 113 ? -10.932 3.227 31.942 1.00 97.12 113 LEU A CA 1
ATOM 944 C C . LEU A 1 113 ? -12.377 2.750 32.120 1.00 97.12 113 LEU A C 1
ATOM 946 O O . LEU A 1 113 ? -13.126 3.414 32.833 1.00 97.12 113 LEU A O 1
ATOM 950 N N . ILE A 1 114 ? -12.771 1.615 31.528 1.00 96.69 114 ILE A N 1
ATOM 951 C CA . ILE A 1 114 ? -14.089 1.006 31.764 1.00 96.69 114 ILE A CA 1
ATOM 952 C C . ILE A 1 114 ? -13.965 -0.020 32.892 1.00 96.69 114 ILE A C 1
ATOM 954 O O . ILE A 1 114 ? -13.573 -1.169 32.663 1.00 96.69 114 ILE A O 1
ATOM 958 N N . ARG A 1 115 ? -14.304 0.393 34.117 1.00 93.75 115 ARG A N 1
ATOM 959 C CA . ARG A 1 115 ? -14.125 -0.418 35.330 1.00 93.75 115 ARG A CA 1
ATOM 960 C C . ARG A 1 115 ? -15.345 -1.280 35.649 1.00 93.75 115 ARG A C 1
ATOM 962 O O . ARG A 1 115 ? -16.485 -0.905 35.381 1.00 93.75 115 ARG A O 1
ATOM 969 N N . GLY A 1 116 ? -15.086 -2.427 36.272 1.00 92.81 116 GLY A N 1
ATOM 970 C CA . GLY A 1 116 ? -16.100 -3.378 36.724 1.00 92.81 116 GLY A CA 1
ATOM 971 C C . GLY A 1 116 ? -15.903 -4.778 36.144 1.00 92.81 116 GLY A C 1
ATOM 972 O O . GLY A 1 116 ? -15.412 -4.943 35.020 1.00 92.81 116 GLY A O 1
ATOM 973 N N . ASP A 1 117 ? -16.336 -5.766 36.926 1.00 94.00 117 ASP A N 1
ATOM 974 C CA . ASP A 1 117 ? -16.164 -7.199 36.648 1.00 94.00 117 ASP A CA 1
ATOM 975 C C . ASP A 1 117 ? -17.493 -7.925 36.409 1.00 94.00 117 ASP A C 1
ATOM 977 O O . ASP A 1 117 ? -17.539 -9.148 36.273 1.00 94.00 117 ASP A O 1
ATOM 981 N N . SER A 1 118 ? -18.599 -7.179 36.325 1.00 95.88 118 SER A N 1
ATOM 982 C CA . SER A 1 118 ? -19.877 -7.756 35.924 1.00 95.88 118 SER A CA 1
ATOM 983 C C . SER A 1 118 ? -19.782 -8.306 34.498 1.00 95.88 118 SER A C 1
ATOM 985 O O . SER A 1 118 ? -19.061 -7.781 33.639 1.00 95.88 118 SER A O 1
ATOM 987 N N . LYS A 1 119 ? -20.544 -9.371 34.222 1.00 96.56 119 LYS A N 1
ATOM 988 C CA . LYS A 1 119 ? -20.582 -9.998 32.891 1.00 96.56 119 LYS A CA 1
ATOM 989 C C . LYS A 1 119 ? -20.909 -8.978 31.796 1.00 96.56 119 LYS A C 1
ATOM 991 O O . LYS A 1 119 ? -20.278 -8.994 30.745 1.00 96.56 119 LYS A O 1
ATOM 996 N N . GLU A 1 120 ? -21.836 -8.063 32.060 1.00 95.38 120 GLU A N 1
ATOM 997 C CA . GLU A 1 120 ? -22.252 -7.011 31.124 1.00 95.38 120 GLU A CA 1
ATOM 998 C C . GLU A 1 120 ? -21.113 -6.048 30.767 1.00 95.38 120 GLU A C 1
ATOM 1000 O O . GLU A 1 120 ? -20.943 -5.679 29.603 1.00 95.38 120 GLU A O 1
ATOM 1005 N N . ILE A 1 121 ? -20.267 -5.691 31.735 1.00 96.25 121 ILE A N 1
ATOM 1006 C CA . ILE A 1 121 ? -19.147 -4.772 31.509 1.00 96.25 121 ILE A CA 1
ATOM 1007 C C . ILE A 1 121 ? -17.981 -5.455 30.809 1.00 96.25 121 ILE A C 1
ATOM 1009 O O . ILE A 1 121 ? -17.378 -4.877 29.897 1.00 96.25 121 ILE A O 1
ATOM 1013 N N . ILE A 1 122 ? -17.720 -6.720 31.137 1.00 96.94 122 ILE A N 1
ATOM 1014 C CA . ILE A 1 122 ? -16.783 -7.550 30.375 1.00 96.94 122 ILE A CA 1
ATOM 1015 C C . ILE A 1 122 ? -17.231 -7.633 28.908 1.00 96.94 122 ILE A C 1
ATOM 1017 O O . ILE A 1 122 ? -16.419 -7.433 27.999 1.00 96.94 122 ILE A O 1
ATOM 1021 N N . LEU A 1 123 ? -18.523 -7.880 28.662 1.00 96.88 123 LEU A N 1
ATOM 1022 C CA . LEU A 1 123 ? -19.092 -7.910 27.314 1.00 96.88 123 LEU A CA 1
ATOM 1023 C C . LEU A 1 123 ? -19.011 -6.545 26.626 1.00 96.88 123 LEU A C 1
ATOM 1025 O O . LEU A 1 123 ? -18.678 -6.495 25.444 1.00 96.88 123 LEU A O 1
ATOM 1029 N N . THR A 1 124 ? -19.224 -5.444 27.347 1.00 97.75 124 THR A N 1
ATOM 1030 C CA . THR A 1 124 ? -19.097 -4.081 26.809 1.00 97.75 124 THR A CA 1
ATOM 1031 C C . THR A 1 124 ? -17.682 -3.818 26.296 1.00 97.75 124 THR A C 1
ATOM 1033 O O . THR A 1 124 ? -17.518 -3.440 25.135 1.00 97.75 124 THR A O 1
ATOM 1036 N N . ARG A 1 125 ? -16.645 -4.107 27.099 1.00 98.12 125 ARG A N 1
ATOM 1037 C CA . ARG A 1 125 ? -15.242 -3.961 26.667 1.00 98.12 125 ARG A CA 1
ATOM 1038 C C . ARG A 1 125 ? -14.942 -4.808 25.428 1.00 98.12 125 ARG A C 1
ATOM 1040 O O . ARG A 1 125 ? -14.398 -4.297 24.452 1.00 98.12 125 ARG A O 1
ATOM 1047 N N . ARG A 1 126 ? -15.348 -6.085 25.426 1.00 97.88 126 ARG A N 1
ATOM 1048 C CA . ARG A 1 126 ? -15.146 -6.997 24.280 1.00 97.88 126 ARG A CA 1
ATOM 1049 C C . ARG A 1 126 ? -15.857 -6.511 23.018 1.00 97.88 126 ARG A C 1
ATOM 1051 O O . ARG A 1 126 ? -15.292 -6.598 21.932 1.00 97.88 126 ARG A O 1
ATOM 1058 N N . THR A 1 127 ? -17.068 -5.982 23.164 1.00 98.31 127 THR A N 1
ATOM 1059 C CA . THR A 1 127 ? -17.890 -5.490 22.052 1.00 98.31 127 THR A CA 1
ATOM 1060 C C . THR A 1 127 ? -17.292 -4.230 21.434 1.00 98.31 127 THR A C 1
ATOM 1062 O O . THR A 1 127 ? -17.199 -4.153 20.213 1.00 98.31 127 THR A O 1
ATOM 1065 N N . ILE A 1 128 ? -16.801 -3.288 22.252 1.00 98.62 128 ILE A N 1
ATOM 1066 C CA . ILE A 1 128 ? -16.094 -2.092 21.766 1.00 98.62 128 ILE A CA 1
ATOM 1067 C C . ILE A 1 128 ? -14.897 -2.501 20.903 1.00 98.62 128 ILE A C 1
ATOM 1069 O O . ILE A 1 128 ? -14.787 -2.059 19.762 1.00 98.62 128 ILE A O 1
ATOM 1073 N N . ILE A 1 129 ? -14.039 -3.400 21.398 1.00 98.44 129 ILE A N 1
ATOM 1074 C CA . ILE A 1 129 ? -12.865 -3.854 20.639 1.00 98.44 129 ILE A CA 1
ATOM 1075 C C . ILE A 1 129 ? -13.269 -4.602 19.368 1.00 98.44 129 ILE A C 1
ATOM 1077 O O . ILE A 1 129 ? -12.713 -4.333 18.304 1.00 98.44 129 ILE A O 1
ATOM 1081 N N . ARG A 1 130 ? -14.277 -5.481 19.433 1.00 98.56 130 ARG A N 1
ATOM 1082 C CA . ARG A 1 130 ? -14.783 -6.185 18.248 1.00 98.56 130 ARG A CA 1
ATOM 1083 C C . ARG A 1 130 ? -15.303 -5.214 17.190 1.00 98.56 130 ARG A C 1
ATOM 1085 O O . ARG A 1 130 ? -15.013 -5.416 16.018 1.00 98.56 130 ARG A O 1
ATOM 1092 N N . TYR A 1 131 ? -16.001 -4.145 17.572 1.00 98.75 131 TYR A N 1
ATOM 1093 C CA . TYR A 1 131 ? -16.452 -3.121 16.628 1.00 98.75 131 TYR A CA 1
ATOM 1094 C C . TYR A 1 131 ? -15.298 -2.367 15.960 1.00 98.75 131 TYR A C 1
ATOM 1096 O O . TYR A 1 131 ? -15.348 -2.121 14.753 1.00 98.75 131 TYR A O 1
ATOM 1104 N N . MET A 1 132 ? -14.232 -2.055 16.697 1.00 98.50 132 MET A N 1
ATOM 1105 C CA . MET A 1 132 ? -13.040 -1.439 16.106 1.00 98.50 132 MET A CA 1
ATOM 1106 C C . MET A 1 132 ? -12.359 -2.377 15.101 1.00 98.50 132 MET A C 1
ATOM 1108 O O . MET A 1 132 ? -12.038 -1.968 13.985 1.00 98.50 132 MET A O 1
ATOM 1112 N N . VAL A 1 133 ? -12.209 -3.655 15.454 1.00 98.12 133 VAL A N 1
ATOM 1113 C CA . VAL A 1 133 ? -11.634 -4.670 14.557 1.00 98.12 133 VAL A CA 1
ATOM 1114 C C . VAL A 1 133 ? -12.543 -4.935 13.354 1.00 98.12 133 VAL A C 1
ATOM 1116 O O . VAL A 1 133 ? -12.053 -5.072 12.237 1.00 98.12 133 VAL A O 1
ATOM 1119 N N . LEU A 1 134 ? -13.864 -4.936 13.532 1.00 98.25 134 LEU A N 1
ATOM 1120 C CA . LEU A 1 134 ? -14.825 -5.039 12.436 1.00 98.25 134 LEU A CA 1
ATOM 1121 C C . LEU A 1 134 ? -14.649 -3.884 11.440 1.00 98.25 134 LEU A C 1
ATOM 1123 O O . LEU A 1 134 ? -14.587 -4.125 10.237 1.00 98.25 134 LEU A O 1
ATOM 1127 N N . SER A 1 135 ? -14.503 -2.647 11.926 1.00 98.06 135 SER A N 1
ATOM 1128 C CA . SER A 1 135 ? -14.199 -1.487 11.076 1.00 98.06 135 SER A CA 1
ATOM 1129 C C . SER A 1 135 ? -12.913 -1.697 10.266 1.00 98.06 135 SER A C 1
ATOM 1131 O O . SER A 1 135 ? -12.900 -1.486 9.053 1.00 98.06 135 SER A O 1
ATOM 1133 N N . GLN A 1 136 ? -11.854 -2.199 10.908 1.00 97.81 136 GLN A N 1
ATOM 1134 C CA . GLN A 1 136 ? -10.594 -2.522 10.238 1.00 97.81 136 GLN A CA 1
ATOM 1135 C C . GLN A 1 136 ? -10.754 -3.617 9.175 1.00 97.81 136 GLN A C 1
ATOM 1137 O O . GLN A 1 136 ? -10.231 -3.471 8.072 1.00 97.81 136 GLN A O 1
ATOM 1142 N N . VAL A 1 137 ? -11.502 -4.688 9.463 1.00 97.62 137 VAL A N 1
ATOM 1143 C CA . VAL A 1 137 ? -11.785 -5.761 8.495 1.00 97.62 137 VAL A CA 1
ATOM 1144 C C . VAL A 1 137 ? -12.530 -5.215 7.278 1.00 97.62 137 VAL A C 1
ATOM 1146 O O . VAL A 1 137 ? -12.162 -5.549 6.152 1.00 97.62 137 VAL A O 1
ATOM 1149 N N . LEU A 1 138 ? -13.530 -4.351 7.483 1.00 97.06 138 LEU A N 1
ATOM 1150 C CA . LEU A 1 138 ? -14.283 -3.722 6.395 1.00 97.06 138 LEU A CA 1
ATOM 1151 C C . LEU A 1 138 ? -13.385 -2.850 5.507 1.00 97.06 138 LEU A C 1
ATOM 1153 O O . LEU A 1 138 ? -13.473 -2.947 4.287 1.00 97.06 138 LEU A O 1
ATOM 1157 N N . VAL A 1 139 ? -12.484 -2.055 6.095 1.00 97.44 139 VAL A N 1
ATOM 1158 C CA . VAL A 1 139 ? -11.508 -1.253 5.332 1.00 97.44 139 VAL A CA 1
ATOM 1159 C C . VAL A 1 139 ? -10.529 -2.147 4.576 1.00 97.44 139 VAL A C 1
ATOM 1161 O O . VAL A 1 139 ? -10.345 -1.997 3.371 1.00 97.44 139 VAL A O 1
ATOM 1164 N N . PHE A 1 140 ? -9.918 -3.121 5.252 1.00 97.31 140 PHE A N 1
ATOM 1165 C CA . PHE A 1 140 ? -8.921 -4.001 4.641 1.00 97.31 140 PHE A CA 1
ATOM 1166 C C . PHE A 1 140 ? -9.493 -4.866 3.524 1.00 97.31 140 PHE A C 1
ATOM 1168 O O . PHE A 1 140 ? -8.794 -5.150 2.554 1.00 97.31 140 PHE A O 1
ATOM 1175 N N . ARG A 1 141 ? -10.751 -5.290 3.642 1.00 96.12 141 ARG A N 1
ATOM 1176 C CA . ARG A 1 141 ? -11.454 -6.029 2.594 1.00 96.12 141 ARG A CA 1
ATOM 1177 C C . ARG A 1 141 ? -11.565 -5.226 1.295 1.00 96.12 141 ARG A C 1
ATOM 1179 O O . ARG A 1 141 ? -11.493 -5.834 0.228 1.00 96.12 141 ARG A O 1
ATOM 1186 N N . ASP A 1 142 ? -11.692 -3.906 1.377 1.00 94.19 142 ASP A N 1
ATOM 1187 C CA . ASP A 1 142 ? -11.824 -3.049 0.198 1.00 94.19 142 ASP A CA 1
ATOM 1188 C C . ASP A 1 142 ? -10.463 -2.741 -0.442 1.00 94.19 142 ASP A C 1
ATOM 1190 O O . ASP A 1 142 ? -10.331 -2.857 -1.658 1.00 94.19 142 ASP A O 1
ATOM 1194 N N . ILE A 1 143 ? -9.432 -2.469 0.368 1.00 95.31 143 ILE A N 1
ATOM 1195 C CA . ILE A 1 143 ? -8.102 -2.055 -0.127 1.00 95.31 143 ILE A CA 1
ATOM 1196 C C . ILE A 1 143 ? -7.122 -3.223 -0.365 1.00 95.31 143 ILE A C 1
ATOM 1198 O O . ILE A 1 143 ? -6.045 -3.048 -0.934 1.00 95.31 143 ILE A O 1
ATOM 1202 N N . SER A 1 144 ? -7.431 -4.441 0.102 1.00 95.56 144 SER A N 1
ATOM 1203 C CA . SER A 1 144 ? -6.529 -5.600 0.009 1.00 95.56 144 SER A CA 1
ATOM 1204 C C . SER A 1 144 ? -7.203 -6.820 -0.599 1.00 95.56 144 SER A C 1
ATOM 1206 O O . SER A 1 144 ? -8.005 -7.509 0.032 1.00 95.56 144 SER A O 1
ATOM 1208 N N . MET A 1 145 ? -6.744 -7.210 -1.792 1.00 94.69 145 MET A N 1
ATOM 1209 C CA . MET A 1 145 ? -7.225 -8.413 -2.485 1.00 94.69 145 MET A CA 1
ATOM 1210 C C . MET A 1 145 ? -7.060 -9.704 -1.675 1.00 94.69 145 MET A C 1
ATOM 1212 O O . MET A 1 145 ? -7.837 -10.641 -1.838 1.00 94.69 145 MET A O 1
ATOM 1216 N N . ARG A 1 146 ? -6.060 -9.786 -0.790 1.00 95.69 146 ARG A N 1
ATOM 1217 C CA . ARG A 1 146 ? -5.881 -10.966 0.073 1.00 95.69 146 ARG A CA 1
ATOM 1218 C C . ARG A 1 146 ? -6.964 -11.052 1.139 1.00 95.69 146 ARG A C 1
ATOM 1220 O O . ARG A 1 146 ? -7.463 -12.140 1.404 1.00 95.69 146 ARG A O 1
ATOM 1227 N N . VAL A 1 147 ? -7.324 -9.913 1.725 1.00 96.62 147 VAL A N 1
ATOM 1228 C CA . VAL A 1 147 ? -8.386 -9.836 2.729 1.00 96.62 147 VAL A CA 1
ATOM 1229 C C . VAL A 1 147 ? -9.743 -10.010 2.055 1.00 96.62 147 VAL A C 1
ATOM 1231 O O . VAL A 1 147 ? -10.548 -10.785 2.552 1.00 96.62 147 VAL A O 1
ATOM 1234 N N . ARG A 1 148 ? -9.948 -9.437 0.862 1.00 96.69 148 ARG A N 1
ATOM 1235 C CA . ARG A 1 148 ? -11.151 -9.662 0.047 1.00 96.69 148 ARG A CA 1
ATOM 1236 C C . ARG A 1 148 ? -11.386 -11.127 -0.304 1.00 96.69 148 ARG A C 1
ATOM 1238 O O . ARG A 1 148 ? -12.516 -11.589 -0.259 1.00 96.69 148 ARG A O 1
ATOM 1245 N N . ARG A 1 149 ? -10.328 -11.877 -0.627 1.00 97.25 149 ARG A N 1
ATOM 1246 C CA . ARG A 1 149 ? -10.428 -13.329 -0.868 1.00 97.25 149 ARG A CA 1
ATOM 1247 C C . ARG A 1 149 ? -10.783 -14.114 0.394 1.00 97.25 149 ARG A C 1
ATOM 1249 O O . ARG A 1 149 ? -11.455 -15.130 0.288 1.00 97.25 149 ARG A O 1
ATOM 1256 N N . ARG A 1 150 ? -10.328 -13.662 1.566 1.00 96.94 150 ARG A N 1
ATOM 1257 C CA . ARG A 1 150 ? -10.667 -14.277 2.857 1.00 96.94 150 ARG A CA 1
ATOM 1258 C C . ARG A 1 150 ? -12.093 -13.939 3.301 1.00 96.94 150 ARG A C 1
ATOM 1260 O O . ARG A 1 150 ? -12.754 -14.796 3.869 1.00 96.94 150 ARG A O 1
ATOM 1267 N N . PHE A 1 151 ? -12.541 -12.714 3.038 1.00 97.38 151 PHE A N 1
ATOM 1268 C CA . PHE A 1 151 ? -13.853 -12.199 3.423 1.00 97.38 151 PHE A CA 1
ATOM 1269 C C . PHE A 1 151 ? -14.607 -11.650 2.197 1.00 97.38 151 PHE A C 1
ATOM 1271 O O . PHE A 1 151 ? -14.710 -10.432 2.021 1.00 97.38 151 PHE A O 1
ATOM 1278 N N . PRO A 1 152 ? -15.096 -12.514 1.289 1.00 96.00 152 PRO A N 1
ATOM 1279 C CA . PRO A 1 152 ? -15.721 -12.068 0.042 1.00 96.00 152 PRO A CA 1
ATOM 1280 C C . PRO A 1 152 ? -17.029 -11.296 0.274 1.00 96.00 152 PRO A C 1
ATOM 1282 O O . PRO A 1 152 ? -17.272 -10.258 -0.352 1.00 96.00 152 PRO A O 1
ATOM 1285 N N . ASN A 1 153 ? -17.850 -11.753 1.216 1.00 94.69 153 ASN A N 1
ATOM 1286 C CA . ASN A 1 153 ? -19.186 -11.229 1.499 1.00 94.69 153 ASN A CA 1
ATOM 1287 C C . ASN A 1 153 ? -19.386 -10.980 3.005 1.00 94.69 153 ASN A C 1
ATOM 1289 O O . ASN A 1 153 ? -18.547 -11.355 3.823 1.00 94.69 153 ASN A O 1
ATOM 1293 N N . MET A 1 154 ? -20.491 -10.328 3.375 1.00 95.00 154 MET A N 1
ATOM 1294 C CA . MET A 1 154 ? -20.766 -9.995 4.777 1.00 95.00 154 MET A CA 1
ATOM 1295 C C . MET A 1 154 ? -20.973 -11.250 5.642 1.00 95.00 154 MET A C 1
ATOM 1297 O O . MET A 1 154 ? -20.543 -11.283 6.789 1.00 95.00 154 MET A O 1
ATOM 1301 N N . GLU A 1 155 ? -21.536 -12.317 5.071 1.00 96.25 155 GLU A N 1
ATOM 1302 C CA . GLU A 1 155 ? -21.725 -13.609 5.747 1.00 96.25 155 GLU A CA 1
ATOM 1303 C C . GLU A 1 155 ? -20.403 -14.211 6.222 1.00 96.25 155 GLU A C 1
ATOM 1305 O O . GLU A 1 155 ? -20.296 -14.628 7.367 1.00 96.25 155 GLU A O 1
ATOM 1310 N N . SER A 1 156 ? -19.351 -14.165 5.399 1.00 97.31 156 SER A N 1
ATOM 1311 C CA . SER A 1 156 ? -18.025 -14.655 5.797 1.00 97.31 156 SER A CA 1
ATOM 1312 C C . SER A 1 156 ? -17.435 -13.897 6.995 1.00 97.31 156 SER A C 1
ATOM 1314 O O . SER A 1 156 ? -16.679 -14.468 7.783 1.00 97.31 156 SER A O 1
ATOM 1316 N N . ILE A 1 157 ? -17.800 -12.621 7.165 1.00 97.44 157 ILE A N 1
ATOM 1317 C CA . ILE A 1 157 ? -17.412 -11.797 8.319 1.00 97.44 157 ILE A CA 1
ATOM 1318 C C . ILE A 1 157 ? -18.223 -12.209 9.554 1.00 97.44 157 ILE A C 1
ATOM 1320 O O . ILE A 1 157 ? -17.664 -12.261 10.655 1.00 97.44 157 ILE A O 1
ATOM 1324 N N . VAL A 1 158 ? -19.504 -12.551 9.367 1.00 97.75 158 VAL A N 1
ATOM 1325 C CA . VAL A 1 158 ? -20.355 -13.098 10.430 1.00 97.75 158 VAL A CA 1
ATOM 1326 C C . VAL A 1 158 ? -19.846 -14.453 10.907 1.00 97.75 158 VAL A C 1
ATOM 1328 O O . VAL A 1 158 ? -19.602 -14.633 12.097 1.00 97.75 158 VAL A O 1
ATOM 1331 N N . THR A 1 159 ? -19.594 -15.391 9.992 1.00 97.25 159 THR A N 1
ATOM 1332 C CA . THR A 1 159 ? -19.063 -16.723 10.320 1.00 97.25 159 THR A CA 1
ATOM 1333 C C . THR A 1 159 ? -17.718 -16.644 11.043 1.00 97.25 159 THR A C 1
ATOM 1335 O O . THR A 1 159 ? -17.442 -17.446 11.930 1.00 97.25 159 THR A O 1
ATOM 1338 N N . ALA A 1 160 ? -16.882 -15.660 10.702 1.00 96.94 160 ALA A N 1
ATOM 1339 C CA . ALA A 1 160 ? -15.608 -15.425 11.377 1.00 96.94 160 ALA A CA 1
ATOM 1340 C C . ALA A 1 160 ? -15.743 -14.777 12.772 1.00 96.94 160 ALA A C 1
ATOM 1342 O O . ALA A 1 160 ? -14.738 -14.638 13.468 1.00 96.94 160 ALA A O 1
ATOM 1343 N N . GLY A 1 161 ? -16.950 -14.373 13.181 1.00 96.50 161 GLY A N 1
ATOM 1344 C CA . GLY A 1 161 ? -17.236 -13.808 14.502 1.00 96.50 161 GLY A CA 1
ATOM 1345 C C . GLY A 1 161 ? -16.879 -12.328 14.664 1.00 96.50 161 GLY A C 1
ATOM 1346 O O . GLY A 1 161 ? -16.869 -11.822 15.786 1.00 96.50 161 GLY A O 1
ATOM 1347 N N . PHE A 1 162 ? -16.580 -11.608 13.577 1.00 97.19 162 PHE A N 1
ATOM 1348 C CA . PHE A 1 162 ? -16.324 -10.162 13.645 1.00 97.19 162 PHE A CA 1
ATOM 1349 C C . PHE A 1 162 ? -17.622 -9.346 13.671 1.00 97.19 162 PHE A C 1
ATOM 1351 O O . PHE A 1 162 ? -17.672 -8.287 14.297 1.00 97.19 162 PHE A O 1
ATOM 1358 N N . LEU A 1 163 ? -18.673 -9.852 13.028 1.00 97.31 163 LEU A N 1
ATOM 1359 C CA . LEU A 1 163 ? -20.003 -9.250 12.937 1.00 97.31 163 LEU A CA 1
ATOM 1360 C C . LEU A 1 163 ? -21.039 -10.258 13.444 1.00 97.31 163 LEU A C 1
ATOM 1362 O O . LEU A 1 163 ? -20.902 -11.446 13.184 1.00 97.31 163 LEU A O 1
ATOM 1366 N N . HIS A 1 164 ? -22.066 -9.820 14.162 1.00 97.25 164 HIS A N 1
ATOM 1367 C CA . HIS A 1 164 ? -23.190 -10.697 14.508 1.00 97.25 164 HIS A CA 1
ATOM 1368 C C . HIS A 1 164 ? -24.366 -10.508 13.542 1.00 97.25 164 HIS A C 1
ATOM 1370 O O . HIS A 1 164 ? -24.479 -9.464 12.902 1.00 97.25 164 HIS A O 1
ATOM 1376 N N . GLU A 1 165 ? -25.268 -11.490 13.447 1.00 97.12 165 GLU A N 1
ATOM 1377 C CA . GLU A 1 165 ? -26.370 -11.444 12.470 1.00 97.12 165 GLU A CA 1
ATOM 1378 C C . GLU A 1 165 ? -27.314 -10.255 12.707 1.00 97.12 165 GLU A C 1
ATOM 1380 O O . GLU A 1 165 ? -27.702 -9.563 11.770 1.00 97.12 165 GLU A O 1
ATOM 1385 N N . ASN A 1 166 ? -27.615 -9.936 13.968 1.00 96.69 166 ASN A N 1
ATOM 1386 C CA . ASN A 1 166 ? -28.408 -8.755 14.313 1.00 96.69 166 ASN A CA 1
ATOM 1387 C C . ASN A 1 166 ? -27.710 -7.446 13.899 1.00 96.69 166 ASN A C 1
ATOM 1389 O O . ASN A 1 166 ? -28.358 -6.519 13.429 1.00 96.69 166 ASN A O 1
ATOM 1393 N N . GLU A 1 167 ? -26.387 -7.370 14.034 1.00 97.31 167 GLU A N 1
ATOM 1394 C CA . GLU A 1 167 ? -25.601 -6.192 13.648 1.00 97.31 167 GLU A CA 1
ATOM 1395 C C . GLU A 1 167 ? -25.464 -6.064 12.131 1.00 97.31 167 GLU A C 1
ATOM 1397 O O . GLU A 1 167 ? -25.423 -4.950 11.613 1.00 97.31 167 GLU A O 1
ATOM 1402 N N . LYS A 1 168 ? -25.413 -7.190 11.410 1.00 96.25 168 LYS A N 1
ATOM 1403 C CA . LYS A 1 168 ? -25.452 -7.219 9.945 1.00 96.25 168 LYS A CA 1
ATOM 1404 C C . LYS A 1 168 ? -26.740 -6.584 9.434 1.00 96.25 168 LYS A C 1
ATOM 1406 O O . LYS A 1 168 ? -26.664 -5.711 8.576 1.00 96.25 168 LYS A O 1
ATOM 1411 N N . VAL A 1 169 ? -27.884 -6.946 10.016 1.00 96.19 169 VAL A N 1
ATOM 1412 C CA . VAL A 1 169 ? -29.180 -6.339 9.675 1.00 96.19 169 VAL A CA 1
ATOM 1413 C C . VAL A 1 169 ? -29.149 -4.823 9.899 1.00 96.19 169 VAL A C 1
ATOM 1415 O O . VAL A 1 169 ? -29.548 -4.066 9.017 1.00 96.19 169 VAL A O 1
ATOM 1418 N N . GLU A 1 170 ? -28.616 -4.349 11.030 1.00 95.81 170 GLU A N 1
ATOM 1419 C CA . GLU A 1 170 ? -28.469 -2.905 11.279 1.00 95.81 170 GLU A CA 1
ATOM 1420 C C . GLU A 1 170 ? -27.514 -2.217 10.290 1.00 95.81 170 GLU A C 1
ATOM 1422 O O . GLU A 1 170 ? -27.767 -1.093 9.858 1.00 95.81 170 GLU A O 1
ATOM 1427 N N . LEU A 1 171 ? -26.428 -2.883 9.888 1.00 95.44 171 LEU A N 1
ATOM 1428 C CA . LEU A 1 171 ? -25.488 -2.359 8.895 1.00 95.44 171 LEU A CA 1
ATOM 1429 C C . LEU A 1 171 ? -26.118 -2.272 7.495 1.00 95.44 171 LEU A C 1
ATOM 1431 O O . LEU A 1 171 ? -25.835 -1.347 6.727 1.00 95.44 171 LEU A O 1
ATOM 1435 N N . GLU A 1 172 ? -26.961 -3.240 7.144 1.00 93.62 172 GLU A N 1
ATOM 1436 C CA . GLU A 1 172 ? -27.660 -3.308 5.860 1.00 93.62 172 GLU A CA 1
ATOM 1437 C C . GLU A 1 172 ? -28.759 -2.247 5.750 1.00 93.62 172 GLU A C 1
ATOM 1439 O O . GLU A 1 172 ? -28.877 -1.642 4.687 1.00 93.62 172 GLU A O 1
ATOM 1444 N N . LYS A 1 173 ? -29.445 -1.914 6.855 1.00 95.50 173 LYS A N 1
ATOM 1445 C CA . LYS A 1 173 ? -30.434 -0.817 6.922 1.00 95.50 173 LYS A CA 1
ATOM 1446 C C . LYS A 1 173 ? -29.882 0.558 6.534 1.00 95.50 173 LYS A C 1
ATOM 1448 O O . LYS A 1 173 ? -30.651 1.437 6.157 1.00 95.50 173 LYS A O 1
ATOM 1453 N N . ILE A 1 174 ? -28.573 0.779 6.658 1.00 94.69 174 ILE A N 1
ATOM 1454 C CA . ILE A 1 174 ? -27.938 2.042 6.264 1.00 94.69 174 ILE A CA 1
ATOM 1455 C C . ILE A 1 174 ? -27.876 2.093 4.730 1.00 94.69 174 ILE A C 1
ATOM 1457 O O . ILE A 1 174 ? -26.927 1.585 4.135 1.00 94.69 174 ILE A O 1
ATOM 1461 N N . ASP A 1 175 ? -28.875 2.684 4.080 1.00 91.75 175 ASP A N 1
ATOM 1462 C CA . ASP A 1 175 ? -28.952 2.747 2.615 1.00 91.75 175 ASP A CA 1
ATOM 1463 C C . ASP A 1 175 ? -28.081 3.878 2.041 1.00 91.75 175 ASP A C 1
ATOM 1465 O O . ASP A 1 175 ? -28.517 5.012 1.849 1.00 91.75 175 ASP A O 1
ATOM 1469 N N . ILE A 1 176 ? -26.796 3.574 1.837 1.00 92.25 176 ILE A N 1
ATOM 1470 C CA . ILE A 1 176 ? -25.827 4.460 1.186 1.00 92.25 176 ILE A CA 1
ATOM 1471 C C . ILE A 1 176 ? -24.912 3.657 0.260 1.00 92.25 176 ILE A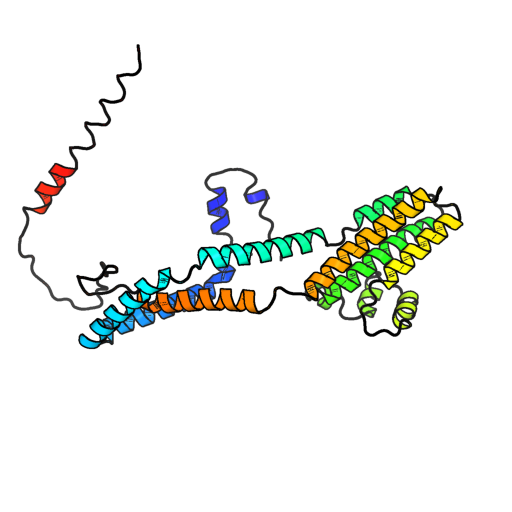 C 1
ATOM 1473 O O . ILE A 1 176 ? -24.564 2.510 0.541 1.00 92.25 176 ILE A O 1
ATOM 1477 N N . VAL A 1 177 ? -24.445 4.309 -0.806 1.00 87.62 177 VAL A N 1
ATOM 1478 C CA . VAL A 1 177 ? -23.511 3.727 -1.790 1.00 87.62 177 VAL A CA 1
ATOM 1479 C C . VAL A 1 177 ? -22.072 3.645 -1.249 1.00 87.62 177 VAL A C 1
ATOM 1481 O O . VAL A 1 177 ? -21.244 2.890 -1.754 1.00 87.62 177 VAL A O 1
ATOM 1484 N N . TYR A 1 178 ? -21.752 4.418 -0.209 1.00 86.94 178 TYR A N 1
ATOM 1485 C CA . TYR A 1 178 ? -20.402 4.520 0.349 1.00 86.94 178 TYR A CA 1
ATOM 1486 C C . TYR A 1 178 ? -20.071 3.396 1.343 1.00 86.94 178 TYR A C 1
ATOM 1488 O O . TYR A 1 178 ? -20.953 2.801 1.964 1.00 86.94 178 TYR A O 1
ATOM 1496 N N . ASN A 1 179 ? -18.773 3.141 1.555 1.00 86.25 179 ASN A N 1
ATOM 1497 C CA . ASN A 1 179 ? -18.315 2.161 2.542 1.00 86.25 179 ASN A CA 1
ATOM 1498 C C . ASN A 1 179 ? -18.797 2.536 3.963 1.00 86.25 179 ASN A C 1
ATOM 1500 O O . ASN A 1 179 ? -18.641 3.666 4.433 1.00 86.25 179 ASN A O 1
ATOM 1504 N N . LYS A 1 180 ? -19.357 1.542 4.657 1.00 94.12 180 LYS A N 1
ATOM 1505 C CA . LYS A 1 180 ? -19.988 1.637 5.978 1.00 94.12 180 LYS A CA 1
ATOM 1506 C C . LYS A 1 180 ? -19.035 1.350 7.150 1.00 94.12 180 LYS A C 1
ATOM 1508 O O . LYS A 1 180 ? -19.494 1.158 8.272 1.00 94.12 180 LYS A O 1
ATOM 1513 N N . TYR A 1 181 ? -17.714 1.335 6.940 1.00 95.38 181 TYR A N 1
ATOM 1514 C CA . TYR A 1 181 ? -16.722 1.039 7.991 1.00 95.38 181 TYR A CA 1
ATOM 1515 C C . TYR A 1 181 ? -16.796 1.983 9.202 1.00 95.38 181 TYR A C 1
ATOM 1517 O O . TYR A 1 181 ? -16.326 1.641 10.287 1.00 95.38 181 TYR A O 1
ATOM 1525 N N . TRP A 1 182 ? -17.381 3.171 9.038 1.00 96.19 182 TRP A N 1
ATOM 1526 C CA . TRP A 1 182 ? -17.596 4.138 10.113 1.00 96.19 182 TRP A CA 1
ATOM 1527 C C . TRP A 1 182 ? -18.697 3.713 11.099 1.00 96.19 182 TRP A C 1
ATOM 1529 O O . TRP A 1 182 ? -18.672 4.159 12.246 1.00 96.19 182 TRP A O 1
ATOM 1539 N N . ALA A 1 183 ? -19.643 2.859 10.693 1.00 97.31 183 ALA A N 1
ATOM 1540 C CA . ALA A 1 183 ? -20.787 2.487 11.524 1.00 97.31 183 ALA A CA 1
ATOM 1541 C C . ALA A 1 183 ? -20.374 1.706 12.790 1.00 97.31 183 ALA A C 1
ATOM 1543 O O . ALA A 1 183 ? -20.752 2.143 13.879 1.00 97.31 183 ALA A O 1
ATOM 1544 N N . PRO A 1 184 ? -19.508 0.669 12.723 1.00 98.12 184 PRO A N 1
ATOM 1545 C CA . PRO A 1 184 ? -18.978 0.021 13.925 1.00 98.12 184 PRO A CA 1
ATOM 1546 C C . PRO A 1 184 ? -18.253 0.983 14.875 1.00 98.12 184 PRO A C 1
ATOM 1548 O O . PRO A 1 184 ? -18.402 0.886 16.091 1.00 98.12 184 PRO A O 1
ATOM 1551 N N . VAL A 1 185 ? -17.521 1.964 14.338 1.00 98.38 185 VAL A N 1
ATOM 1552 C CA . VAL A 1 185 ? -16.849 2.988 15.157 1.00 98.38 185 VAL A CA 1
ATOM 1553 C C . VAL A 1 185 ? -17.875 3.829 15.915 1.00 98.38 185 VAL A C 1
ATOM 1555 O O . VAL A 1 185 ? -17.710 4.083 17.106 1.00 98.38 185 VAL A O 1
ATOM 1558 N N . ASN A 1 186 ? -18.967 4.223 15.259 1.00 98.19 186 ASN A N 1
ATOM 1559 C CA . ASN A 1 186 ? -20.053 4.950 15.910 1.00 98.19 186 ASN A CA 1
ATOM 1560 C C . ASN A 1 186 ? -20.740 4.113 17.006 1.00 98.19 186 ASN A C 1
ATOM 1562 O O . ASN A 1 186 ? -21.021 4.615 18.098 1.00 98.19 186 ASN A O 1
ATOM 1566 N N . TRP A 1 187 ? -20.961 2.818 16.762 1.00 98.50 187 TRP A N 1
ATOM 1567 C CA . TRP A 1 187 ? -21.501 1.904 17.773 1.00 98.50 187 TRP A CA 1
ATOM 1568 C C . TRP A 1 187 ? -20.570 1.773 18.986 1.00 98.50 187 TRP A C 1
ATOM 1570 O O . TRP A 1 187 ? -21.038 1.822 20.123 1.00 98.50 187 TRP A O 1
ATOM 1580 N N . ALA A 1 188 ? -19.254 1.691 18.766 1.00 98.62 188 ALA A N 1
ATOM 1581 C CA . ALA A 1 188 ? -18.257 1.681 19.835 1.00 98.62 188 ALA A CA 1
ATOM 1582 C C . ALA A 1 188 ? -18.294 2.969 20.675 1.00 98.62 188 ALA A C 1
ATOM 1584 O O . ALA A 1 188 ? -18.331 2.901 21.904 1.00 98.62 188 ALA A O 1
ATOM 1585 N N . LEU A 1 189 ? -18.362 4.140 20.031 1.00 98.56 189 LEU A N 1
ATOM 1586 C CA . LEU A 1 189 ? -18.495 5.430 20.721 1.00 98.56 189 LEU A CA 1
ATOM 1587 C C . LEU A 1 189 ? -19.784 5.513 21.554 1.00 98.56 189 LEU A C 1
ATOM 1589 O O . LEU A 1 189 ? -19.765 6.022 22.674 1.00 98.56 189 LEU A O 1
ATOM 1593 N N . THR A 1 190 ? -20.887 4.958 21.045 1.00 98.25 190 THR A N 1
ATOM 1594 C CA . THR A 1 190 ? -22.168 4.896 21.769 1.00 98.25 190 THR A CA 1
ATOM 1595 C C . THR A 1 190 ? -22.059 4.036 23.032 1.00 98.25 190 THR A C 1
ATOM 1597 O O . THR A 1 190 ? -22.598 4.403 24.077 1.00 98.25 190 THR A O 1
ATOM 1600 N N . LEU A 1 191 ? -21.334 2.912 22.971 1.00 98.19 191 LEU A N 1
ATOM 1601 C CA . LEU A 1 191 ? -21.079 2.066 24.141 1.00 98.19 191 LEU A CA 1
ATOM 1602 C C . LEU A 1 191 ? -20.194 2.761 25.180 1.00 98.19 191 LEU A C 1
ATOM 1604 O O . LEU A 1 191 ? -20.469 2.650 26.371 1.00 98.19 191 LEU A O 1
ATOM 1608 N N . VAL A 1 192 ? -19.178 3.513 24.748 1.00 98.25 192 VAL A N 1
ATOM 1609 C CA . VAL A 1 192 ? -18.345 4.324 25.654 1.00 98.25 192 VAL A CA 1
ATOM 1610 C C . VAL A 1 192 ? -19.190 5.377 26.373 1.00 98.25 192 VAL A C 1
ATOM 1612 O O . VAL A 1 192 ? -19.094 5.513 27.591 1.00 98.25 192 VAL A O 1
ATOM 1615 N N . PHE A 1 193 ? -20.056 6.084 25.643 1.00 97.75 193 PHE A N 1
ATOM 1616 C CA . PHE A 1 193 ? -20.954 7.075 26.237 1.00 97.75 193 PHE A CA 1
ATOM 1617 C C . PHE A 1 193 ? -21.918 6.443 27.251 1.00 97.75 193 PHE A C 1
ATOM 1619 O O . PHE A 1 193 ? -22.108 6.971 28.346 1.00 97.75 193 PHE A O 1
ATOM 1626 N N . ARG A 1 194 ? -22.487 5.277 26.919 1.00 97.12 194 ARG A N 1
ATOM 1627 C CA . ARG A 1 194 ? -23.356 4.524 27.831 1.00 97.12 194 ARG A CA 1
ATOM 1628 C C . ARG A 1 194 ? -22.610 4.083 29.092 1.00 97.12 194 ARG A C 1
ATOM 1630 O O . ARG A 1 194 ? -23.087 4.348 30.185 1.00 97.12 194 ARG A O 1
ATOM 1637 N N . ALA A 1 195 ? -21.407 3.526 28.954 1.00 97.06 195 ALA A N 1
ATOM 1638 C CA . ALA A 1 195 ? -20.582 3.129 30.095 1.00 97.06 195 ALA A CA 1
ATOM 1639 C C . ALA A 1 195 ? -20.252 4.308 31.030 1.00 97.06 195 ALA A C 1
ATOM 1641 O O . ALA A 1 195 ? -20.145 4.119 32.239 1.00 97.06 195 ALA A O 1
ATOM 1642 N N . HIS A 1 196 ? -20.115 5.528 30.500 1.00 97.12 196 HIS A N 1
ATOM 1643 C CA . HIS A 1 196 ? -19.983 6.721 31.335 1.00 97.12 196 HIS A CA 1
ATOM 1644 C C . HIS A 1 196 ? -21.280 7.071 32.068 1.00 97.12 196 HIS A C 1
ATOM 1646 O O . HIS A 1 196 ? -21.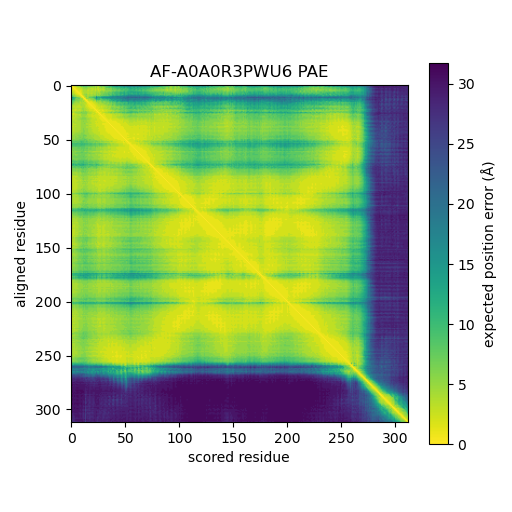247 7.292 33.276 1.00 97.12 196 HIS A O 1
ATOM 1652 N N . LYS A 1 197 ? -22.418 7.070 31.364 1.00 96.75 197 LYS A N 1
ATOM 1653 C CA . LYS A 1 197 ? -23.736 7.335 31.962 1.00 96.75 197 LYS A CA 1
ATOM 1654 C C . LYS A 1 197 ? -24.072 6.349 33.087 1.00 96.75 197 LYS A C 1
ATOM 1656 O O . LYS A 1 197 ? -24.635 6.754 34.098 1.00 96.75 197 LYS A O 1
ATOM 1661 N N . ASP A 1 198 ? -23.680 5.093 32.919 1.00 95.25 198 ASP A N 1
ATOM 1662 C CA . ASP A 1 198 ? -23.917 4.010 33.876 1.00 95.25 198 ASP A CA 1
ATOM 1663 C C . ASP A 1 198 ? -22.887 4.003 35.031 1.00 95.25 198 ASP A C 1
ATOM 1665 O O . ASP A 1 198 ? -22.918 3.132 35.895 1.00 95.25 198 ASP A O 1
ATOM 1669 N N . GLY A 1 199 ? -21.958 4.969 35.070 1.00 95.88 199 GLY A N 1
ATOM 1670 C CA . GLY A 1 199 ? -20.987 5.136 36.159 1.00 95.88 199 GLY A CA 1
ATOM 1671 C C . GLY A 1 199 ? -19.742 4.244 36.075 1.00 95.88 199 GLY A C 1
ATOM 1672 O O . GLY A 1 199 ? -18.904 4.275 36.974 1.00 95.88 199 GLY A O 1
ATOM 1673 N N . HIS A 1 200 ? -19.562 3.482 34.992 1.00 96.38 200 HIS A N 1
ATOM 1674 C CA . HIS A 1 200 ? -18.392 2.613 34.787 1.00 96.38 200 HIS A CA 1
ATOM 1675 C C . HIS A 1 200 ? -17.143 3.358 34.298 1.00 96.38 200 HIS A C 1
ATOM 1677 O O . HIS A 1 200 ? -16.034 2.821 34.368 1.00 96.38 200 HIS A O 1
ATOM 1683 N N . ILE A 1 201 ? -17.313 4.595 33.824 1.00 96.94 201 ILE A N 1
ATOM 1684 C CA . ILE A 1 201 ? -16.228 5.533 33.523 1.00 96.94 201 ILE A CA 1
ATOM 1685 C C . ILE A 1 201 ? -16.348 6.713 34.486 1.00 96.94 201 ILE A C 1
ATOM 1687 O O . ILE A 1 201 ? -17.318 7.468 34.425 1.00 96.94 201 ILE A O 1
ATOM 1691 N N . ALA A 1 202 ? -15.340 6.878 35.344 1.00 91.50 202 ALA A N 1
ATOM 1692 C CA . ALA A 1 202 ? -15.408 7.740 36.525 1.00 91.50 202 ALA A CA 1
ATOM 1693 C C . ALA A 1 202 ? -15.646 9.230 36.230 1.00 91.50 202 ALA A C 1
ATOM 1695 O O . ALA A 1 202 ? -16.324 9.901 37.001 1.00 91.50 202 ALA A O 1
ATOM 1696 N N . ALA A 1 203 ? -15.074 9.765 35.148 1.00 94.69 203 ALA A N 1
ATOM 1697 C CA . ALA A 1 203 ? -15.126 11.196 34.868 1.00 94.69 203 ALA A CA 1
ATOM 1698 C C . ALA A 1 203 ? -15.164 11.499 33.358 1.00 94.69 203 ALA A C 1
ATOM 1700 O O . ALA A 1 203 ? -14.615 10.724 32.564 1.00 94.69 203 ALA A O 1
ATOM 1701 N N . PRO A 1 204 ? -15.731 12.653 32.945 1.00 95.88 204 PRO A N 1
ATOM 1702 C CA . PRO A 1 204 ? -15.754 13.071 31.542 1.00 95.88 204 PRO A CA 1
ATOM 1703 C C . PRO A 1 204 ? -14.375 13.102 30.855 1.00 95.88 204 PRO A C 1
ATOM 1705 O O . PRO A 1 204 ? -14.292 12.662 29.708 1.00 95.88 204 PRO A O 1
ATOM 1708 N N . PRO A 1 205 ? -13.265 13.517 31.508 1.00 97.12 205 PRO A N 1
ATOM 1709 C CA . PRO A 1 205 ? -11.935 13.422 30.903 1.00 97.12 205 PRO A CA 1
ATOM 1710 C C . PRO A 1 205 ? -11.531 11.988 30.536 1.00 97.12 205 PRO A C 1
ATOM 1712 O O . PRO A 1 205 ? -10.975 11.770 29.465 1.00 97.12 205 PRO A O 1
ATOM 1715 N N . SER A 1 206 ? -11.865 10.995 31.368 1.00 97.00 206 SER A N 1
ATOM 1716 C CA . SER A 1 206 ? -11.601 9.581 31.068 1.00 97.00 206 SER A CA 1
ATOM 1717 C C . SER A 1 206 ? -12.419 9.096 29.870 1.00 97.00 206 SER A C 1
ATOM 1719 O O . SER A 1 206 ? -11.901 8.384 29.012 1.00 97.00 206 SER A O 1
ATOM 1721 N N . MET A 1 207 ? -13.681 9.522 29.766 1.00 97.44 207 MET A N 1
ATOM 1722 C CA . MET A 1 207 ? -14.507 9.237 28.590 1.00 97.44 207 MET A CA 1
ATOM 1723 C C . MET A 1 207 ? -13.900 9.862 27.324 1.00 97.44 207 MET A C 1
ATOM 1725 O O . MET A 1 207 ? -13.812 9.197 26.292 1.00 97.44 207 MET A O 1
ATOM 1729 N N . ASN A 1 208 ? -13.434 11.112 27.407 1.00 97.44 208 ASN A N 1
ATOM 1730 C CA . ASN A 1 208 ? -12.786 11.799 26.292 1.00 97.44 208 ASN A CA 1
ATOM 1731 C C . ASN A 1 208 ? -11.517 11.073 25.829 1.00 97.44 208 ASN A C 1
ATOM 1733 O O . ASN A 1 208 ? -11.314 10.953 24.623 1.00 97.44 208 ASN A O 1
ATOM 1737 N N . SER A 1 209 ? -10.712 10.522 26.744 1.00 97.62 209 SER A N 1
ATOM 1738 C CA . SER A 1 209 ? -9.557 9.689 26.382 1.00 97.62 209 SER A CA 1
ATOM 1739 C C . SER A 1 209 ? -9.967 8.459 25.566 1.00 97.62 209 SER A C 1
ATOM 1741 O O . SER A 1 209 ? -9.407 8.227 24.498 1.00 97.62 209 SER A O 1
ATOM 1743 N N . CYS A 1 210 ? -11.002 7.720 25.989 1.00 97.94 210 CYS A N 1
ATOM 1744 C CA . CYS A 1 210 ? -11.534 6.591 25.212 1.00 97.94 210 CYS A CA 1
ATOM 1745 C C . CYS A 1 210 ? -11.993 7.018 23.807 1.00 97.94 210 CYS A C 1
ATOM 1747 O O . CYS A 1 210 ? -11.689 6.354 22.815 1.00 97.94 210 CYS A O 1
ATOM 1749 N N . ILE A 1 211 ? -12.730 8.130 23.716 1.00 98.19 211 ILE A N 1
ATOM 1750 C CA . ILE A 1 211 ? -13.229 8.668 22.444 1.00 98.19 211 ILE A CA 1
ATOM 1751 C C . ILE A 1 211 ? -12.066 9.068 21.530 1.00 98.19 211 ILE A C 1
ATOM 1753 O O . ILE A 1 211 ? -12.116 8.799 20.329 1.00 98.19 211 ILE A O 1
ATOM 1757 N N . ASN A 1 212 ? -11.032 9.702 22.082 1.00 98.12 212 ASN A N 1
ATOM 1758 C CA . ASN A 1 212 ? -9.869 10.148 21.326 1.00 98.12 212 ASN A CA 1
ATOM 1759 C C . ASN A 1 212 ? -9.097 8.966 20.743 1.00 98.12 212 ASN A C 1
ATOM 1761 O O . ASN A 1 212 ? -8.827 8.982 19.546 1.00 98.12 212 ASN A O 1
ATOM 1765 N N . GLU A 1 213 ? -8.840 7.909 21.515 1.00 98.00 213 GLU A N 1
ATOM 1766 C CA . GLU A 1 213 ? -8.157 6.719 20.989 1.00 98.00 213 GLU A CA 1
ATOM 1767 C C . GLU A 1 213 ? -8.955 6.034 19.872 1.00 98.00 213 GLU A C 1
ATOM 1769 O O . GLU A 1 213 ? -8.414 5.700 18.814 1.00 98.00 213 GLU A O 1
ATOM 1774 N N . ILE A 1 214 ? -10.276 5.912 20.042 1.00 98.50 214 ILE A N 1
ATOM 1775 C CA . ILE A 1 214 ? -11.170 5.378 19.003 1.00 98.50 214 ILE A CA 1
ATOM 1776 C C . ILE A 1 214 ? -11.122 6.240 17.730 1.00 98.50 214 ILE A C 1
ATOM 1778 O O . ILE A 1 214 ? -11.048 5.714 16.613 1.00 98.50 214 ILE A O 1
ATOM 1782 N N . LYS A 1 215 ? -11.145 7.571 17.871 1.00 97.94 215 LYS A N 1
ATOM 1783 C CA . LYS A 1 215 ? -11.062 8.505 16.738 1.00 97.94 215 LYS A CA 1
ATOM 1784 C C . LYS A 1 215 ? -9.697 8.460 16.055 1.00 97.94 215 LYS A C 1
ATOM 1786 O O . LYS A 1 215 ? -9.659 8.472 14.826 1.00 97.94 215 LYS A O 1
ATOM 1791 N N . THR A 1 216 ? -8.607 8.359 16.811 1.00 98.00 216 THR A N 1
ATOM 1792 C CA . THR A 1 216 ? -7.243 8.211 16.285 1.00 98.00 216 THR A CA 1
ATOM 1793 C C . THR A 1 216 ? -7.115 6.931 15.468 1.00 98.00 216 THR A C 1
ATOM 1795 O O . THR A 1 216 ? -6.631 6.966 14.336 1.00 98.00 216 THR A O 1
ATOM 1798 N N . PHE A 1 217 ? -7.627 5.808 15.976 1.00 98.31 217 PHE A N 1
ATOM 1799 C CA . PHE A 1 217 ? -7.686 4.552 15.228 1.00 98.31 217 PHE A CA 1
ATOM 1800 C C . PHE A 1 217 ? -8.468 4.703 13.915 1.00 98.31 217 PHE A C 1
ATOM 1802 O O . PHE A 1 217 ? -7.976 4.345 12.844 1.00 98.31 217 PHE A O 1
ATOM 1809 N N . ARG A 1 218 ? -9.670 5.294 13.969 1.00 97.69 218 ARG A N 1
ATOM 1810 C CA . ARG A 1 218 ? -10.491 5.557 12.775 1.00 97.69 218 ARG A CA 1
ATOM 1811 C C . ARG A 1 218 ? -9.773 6.470 11.777 1.00 97.69 218 ARG A C 1
ATOM 1813 O O . ARG A 1 218 ? -9.886 6.259 10.573 1.00 97.69 218 ARG A O 1
ATOM 1820 N N . ALA A 1 219 ? -9.048 7.481 12.254 1.00 97.38 219 ALA A N 1
ATOM 1821 C CA . ALA A 1 219 ? -8.280 8.389 11.409 1.00 97.38 219 ALA A CA 1
ATOM 1822 C C . ALA A 1 219 ? -7.151 7.656 10.670 1.00 97.38 219 ALA A C 1
ATOM 1824 O O . ALA A 1 219 ? -7.008 7.860 9.466 1.00 97.38 219 ALA A O 1
ATOM 1825 N N . LYS A 1 220 ? -6.424 6.750 11.343 1.00 97.88 220 LYS A N 1
ATOM 1826 C CA . LYS A 1 220 ? -5.421 5.873 10.710 1.00 97.88 220 LYS A CA 1
ATOM 1827 C C . LYS A 1 220 ? -6.052 5.049 9.576 1.00 97.88 220 LYS A C 1
ATOM 1829 O O . LYS A 1 220 ? -5.570 5.091 8.449 1.00 97.88 220 LYS A O 1
ATOM 1834 N N . LEU A 1 221 ? -7.197 4.402 9.824 1.00 97.50 221 LEU A N 1
ATOM 1835 C CA . LEU A 1 221 ? -7.920 3.663 8.777 1.00 97.50 221 LEU A CA 1
ATOM 1836 C C . LEU A 1 221 ? -8.370 4.557 7.610 1.00 97.50 221 LEU A C 1
ATOM 1838 O O . LEU A 1 221 ? -8.254 4.165 6.452 1.00 97.50 221 LEU A O 1
ATOM 1842 N N . ALA A 1 222 ? -8.842 5.773 7.894 1.00 96.31 222 ALA A N 1
ATOM 1843 C CA . ALA A 1 222 ? -9.231 6.725 6.857 1.00 96.31 222 ALA A CA 1
ATOM 1844 C C . ALA A 1 222 ? -8.040 7.147 5.975 1.00 96.31 222 ALA A C 1
ATOM 1846 O O . ALA A 1 222 ? -8.212 7.303 4.768 1.00 96.31 222 ALA A O 1
ATOM 1847 N N . GLN A 1 223 ? -6.831 7.273 6.539 1.00 96.81 223 GLN A N 1
ATOM 1848 C CA . GLN A 1 223 ? -5.623 7.525 5.744 1.00 96.81 223 GLN A CA 1
ATOM 1849 C C . GLN A 1 223 ? -5.344 6.391 4.754 1.00 96.81 223 GLN A C 1
ATOM 1851 O O . GLN A 1 223 ? -4.965 6.657 3.616 1.00 96.81 223 GLN A O 1
ATOM 1856 N N . LEU A 1 224 ? -5.585 5.133 5.134 1.00 96.62 224 LEU A N 1
ATOM 1857 C CA . LEU A 1 224 ? -5.450 4.006 4.207 1.00 96.62 224 LEU A CA 1
ATOM 1858 C C . LEU A 1 224 ? -6.441 4.104 3.045 1.00 96.62 224 LEU A C 1
ATOM 1860 O O . LEU A 1 224 ? -6.042 3.922 1.896 1.00 96.62 224 LEU A O 1
ATOM 1864 N N . CYS A 1 225 ? -7.700 4.451 3.328 1.00 95.62 225 CYS A N 1
ATOM 1865 C CA . CYS A 1 225 ? -8.701 4.691 2.287 1.00 95.62 225 CYS A CA 1
ATOM 1866 C C . CYS A 1 225 ? -8.284 5.836 1.354 1.00 95.62 225 CYS A C 1
ATOM 1868 O O . CYS A 1 225 ? -8.456 5.726 0.146 1.00 95.62 225 CYS A O 1
ATOM 1870 N N . ASN A 1 226 ? -7.693 6.911 1.885 1.00 95.44 226 ASN A N 1
ATOM 1871 C CA . ASN A 1 226 ? -7.187 8.016 1.066 1.00 95.44 226 ASN A CA 1
ATOM 1872 C C . ASN A 1 226 ? -6.032 7.573 0.158 1.00 95.44 226 ASN A C 1
ATOM 1874 O O . ASN A 1 226 ? -5.976 7.978 -1.000 1.00 95.44 226 ASN A O 1
ATOM 1878 N N . TYR A 1 227 ? -5.119 6.736 0.661 1.00 95.44 227 TYR A N 1
ATOM 1879 C CA . TYR A 1 227 ? -4.015 6.207 -0.139 1.00 95.44 227 TYR A CA 1
ATOM 1880 C C . TYR A 1 227 ? -4.477 5.253 -1.244 1.00 95.44 227 TYR A C 1
ATOM 1882 O O . TYR A 1 227 ? -3.852 5.237 -2.306 1.00 95.44 227 TYR A O 1
ATOM 1890 N N . ASP A 1 228 ? -5.537 4.483 -1.007 1.00 95.12 228 ASP A N 1
ATOM 1891 C CA . ASP A 1 228 ? -6.166 3.629 -2.019 1.00 95.12 228 ASP A CA 1
ATOM 1892 C C . ASP A 1 228 ? -6.938 4.456 -3.059 1.00 95.12 228 ASP A C 1
ATOM 1894 O O . ASP A 1 228 ? -6.768 4.264 -4.261 1.00 95.12 228 ASP A O 1
ATOM 1898 N N . TRP A 1 229 ? -7.705 5.451 -2.603 1.00 94.69 229 TRP A N 1
ATOM 1899 C CA . TRP A 1 229 ? -8.489 6.331 -3.469 1.00 94.69 229 TRP A CA 1
ATOM 1900 C C . TRP A 1 229 ? -7.617 7.219 -4.363 1.00 94.69 229 TRP A C 1
ATOM 1902 O O . TRP A 1 229 ? -7.925 7.407 -5.540 1.00 94.69 229 TRP A O 1
ATOM 1912 N N . VAL A 1 230 ? -6.524 7.757 -3.815 1.00 95.75 230 VAL A N 1
ATOM 1913 C CA . VAL A 1 230 ? -5.629 8.687 -4.512 1.00 95.75 230 VAL A CA 1
ATOM 1914 C C . VAL A 1 230 ? -4.250 8.041 -4.706 1.00 95.75 230 VAL A C 1
ATOM 1916 O O . VAL A 1 230 ? -3.365 8.157 -3.841 1.00 95.75 230 VAL A O 1
ATOM 1919 N N . PRO A 1 231 ? -4.023 7.352 -5.841 1.00 94.31 231 PRO A N 1
ATOM 1920 C CA . PRO A 1 231 ? -2.702 6.858 -6.208 1.00 94.31 231 PRO A CA 1
ATOM 1921 C C . PRO A 1 231 ? -1.767 8.006 -6.622 1.00 94.31 231 PRO A C 1
ATOM 1923 O O . PRO A 1 231 ? -2.176 9.156 -6.780 1.00 94.31 231 PRO A O 1
ATOM 1926 N N . ILE A 1 232 ? -0.481 7.693 -6.814 1.00 94.56 232 ILE A N 1
ATOM 1927 C CA . ILE A 1 232 ? 0.476 8.635 -7.418 1.00 94.56 232 ILE A CA 1
ATOM 1928 C C . ILE A 1 232 ? -0.055 9.043 -8.807 1.00 94.56 232 ILE A C 1
ATOM 1930 O O . ILE A 1 232 ? -0.478 8.150 -9.550 1.00 94.56 232 ILE A O 1
ATOM 1934 N N . PRO A 1 233 ? -0.024 10.340 -9.186 1.00 95.44 233 PRO A N 1
ATOM 1935 C CA . PRO A 1 233 ? -0.505 10.788 -10.490 1.00 95.44 233 PRO A CA 1
ATOM 1936 C C . PRO A 1 233 ? 0.121 9.983 -11.625 1.00 95.44 233 PRO A C 1
ATOM 1938 O O . PRO A 1 233 ? 1.342 9.867 -11.690 1.00 95.44 233 PRO A O 1
ATOM 1941 N N . ILE A 1 234 ? -0.707 9.454 -12.529 1.00 95.81 234 ILE A N 1
ATOM 1942 C CA . ILE A 1 234 ? -0.295 8.466 -13.541 1.00 95.81 234 ILE A CA 1
ATOM 1943 C C . ILE A 1 234 ? 0.861 8.936 -14.440 1.00 95.81 234 ILE A C 1
ATOM 1945 O O . ILE A 1 234 ? 1.692 8.124 -14.846 1.00 95.81 234 ILE A O 1
ATOM 1949 N N . ALA A 1 235 ? 0.971 10.244 -14.682 1.00 95.81 235 ALA A N 1
ATOM 1950 C CA . ALA A 1 235 ? 2.045 10.829 -15.478 1.00 95.81 235 ALA A CA 1
ATOM 1951 C C . ALA A 1 235 ? 3.445 10.561 -14.889 1.00 95.81 235 ALA A C 1
ATOM 1953 O O . ALA A 1 235 ? 4.390 10.335 -15.639 1.00 95.81 235 ALA A O 1
ATOM 1954 N N . TYR A 1 236 ? 3.590 10.523 -13.559 1.00 94.31 236 TYR A N 1
ATOM 1955 C CA . TYR A 1 236 ? 4.881 10.301 -12.895 1.00 94.31 236 TYR A CA 1
ATOM 1956 C C . TYR A 1 236 ? 5.476 8.918 -13.212 1.00 94.31 236 TYR A C 1
ATOM 1958 O O . TYR A 1 236 ? 6.570 8.863 -13.779 1.00 94.31 236 TYR A O 1
ATOM 1966 N N . PRO A 1 237 ? 4.797 7.789 -12.908 1.00 95.50 237 PRO A N 1
ATOM 1967 C CA . PRO A 1 237 ? 5.303 6.475 -13.278 1.00 95.50 237 PRO A CA 1
ATOM 1968 C C . PRO A 1 237 ? 5.420 6.315 -14.796 1.00 95.50 237 PRO A C 1
ATOM 1970 O O . PRO A 1 237 ? 6.369 5.685 -15.248 1.00 95.50 237 PRO A O 1
ATOM 1973 N N . GLN A 1 238 ? 4.523 6.903 -15.596 1.00 96.12 238 GLN A N 1
ATOM 1974 C CA . GLN A 1 238 ? 4.624 6.847 -17.059 1.00 96.12 238 GLN A CA 1
ATOM 1975 C C . GLN A 1 238 ? 5.933 7.452 -17.572 1.00 96.12 238 GLN A C 1
ATOM 1977 O O . GLN A 1 238 ? 6.641 6.789 -18.327 1.00 96.12 238 GLN A O 1
ATOM 1982 N N . VAL A 1 239 ? 6.280 8.668 -17.140 1.00 95.00 239 VAL A N 1
ATOM 1983 C CA . VAL A 1 239 ? 7.521 9.345 -17.547 1.00 95.00 239 VAL A CA 1
ATOM 1984 C C . VAL A 1 239 ? 8.743 8.540 -17.113 1.00 95.00 239 VAL A C 1
ATOM 1986 O O . VAL A 1 239 ? 9.637 8.302 -17.922 1.00 95.00 239 VAL A O 1
ATOM 1989 N N . VAL A 1 240 ? 8.768 8.060 -15.867 1.00 95.81 240 VAL A N 1
ATOM 1990 C CA . VAL A 1 240 ? 9.898 7.280 -15.339 1.00 95.81 240 VAL A CA 1
ATOM 1991 C C . VAL A 1 240 ? 10.054 5.957 -16.091 1.00 95.81 240 VAL A C 1
ATOM 1993 O O . VAL A 1 240 ? 11.154 5.622 -16.528 1.00 95.81 240 VAL A O 1
ATOM 1996 N N . PHE A 1 241 ? 8.967 5.209 -16.296 1.00 94.25 241 PHE A N 1
ATOM 1997 C CA . PHE A 1 241 ? 9.011 3.932 -17.010 1.00 94.25 241 PHE A CA 1
ATOM 1998 C C . PHE A 1 241 ? 9.379 4.108 -18.476 1.00 94.25 241 PHE A C 1
ATOM 2000 O O . PHE A 1 241 ? 10.155 3.312 -19.004 1.00 94.25 241 PHE A O 1
ATOM 2007 N N . LEU A 1 242 ? 8.853 5.143 -19.130 1.00 94.69 242 LEU A N 1
ATOM 2008 C CA . LEU A 1 242 ? 9.206 5.460 -20.504 1.00 94.69 242 LEU A CA 1
ATOM 2009 C C . LEU A 1 242 ? 10.692 5.805 -20.611 1.00 94.69 242 LEU A C 1
ATOM 2011 O O . LEU A 1 242 ? 11.379 5.211 -21.435 1.00 94.69 242 LEU A O 1
ATOM 2015 N N . ALA A 1 243 ? 11.203 6.690 -19.754 1.00 94.31 243 ALA A N 1
ATOM 2016 C CA . ALA A 1 243 ? 12.606 7.088 -19.774 1.00 94.31 243 ALA A CA 1
ATOM 2017 C C . ALA A 1 243 ? 13.550 5.896 -19.561 1.00 94.31 243 ALA A C 1
ATOM 2019 O O . ALA A 1 243 ? 14.499 5.723 -20.322 1.00 94.31 243 ALA A O 1
ATOM 2020 N N . VAL A 1 244 ? 13.260 5.038 -18.576 1.00 94.88 244 VAL A N 1
ATOM 2021 C CA . VAL A 1 244 ? 14.049 3.825 -18.309 1.00 94.88 244 VAL A CA 1
ATOM 2022 C C . VAL A 1 244 ? 14.011 2.871 -19.507 1.00 94.88 244 VAL A C 1
ATOM 2024 O O . VAL A 1 244 ? 15.052 2.374 -19.931 1.00 94.88 244 VAL A O 1
ATOM 2027 N N . ARG A 1 245 ? 12.832 2.630 -20.095 1.00 94.25 245 ARG A N 1
ATOM 2028 C CA . ARG A 1 245 ? 12.695 1.737 -21.258 1.00 94.25 245 ARG A CA 1
ATOM 2029 C C . ARG A 1 245 ? 13.411 2.284 -22.488 1.00 94.25 245 ARG A C 1
ATOM 2031 O O . ARG A 1 245 ? 14.146 1.540 -23.124 1.00 94.25 245 ARG A O 1
ATOM 2038 N N . VAL A 1 246 ? 13.232 3.566 -22.803 1.00 94.19 246 VAL A N 1
ATOM 2039 C CA . VAL A 1 246 ? 13.906 4.229 -23.929 1.00 94.19 246 VAL A CA 1
ATOM 2040 C C . VAL A 1 246 ? 15.418 4.183 -23.746 1.00 94.19 246 VAL A C 1
ATOM 2042 O O . VAL A 1 246 ? 16.123 3.828 -24.684 1.00 94.19 246 VAL A O 1
ATOM 2045 N N . TYR A 1 247 ? 15.918 4.445 -22.537 1.00 95.31 247 TYR A N 1
ATOM 2046 C CA . TYR A 1 247 ? 17.342 4.322 -22.237 1.00 95.31 247 TYR A CA 1
ATOM 2047 C C . TYR A 1 247 ? 17.871 2.913 -22.536 1.00 95.31 247 TYR A C 1
ATOM 2049 O O . TYR A 1 247 ? 18.831 2.764 -23.289 1.00 95.31 247 TYR A O 1
ATOM 2057 N N . PHE A 1 248 ? 17.221 1.864 -22.018 1.00 95.25 248 PHE A N 1
ATOM 2058 C CA . PHE A 1 248 ? 17.666 0.487 -22.256 1.00 95.25 248 PHE A CA 1
ATOM 2059 C C . PHE A 1 248 ? 17.513 0.035 -23.714 1.00 95.25 248 PHE A C 1
ATOM 2061 O O . PHE A 1 248 ? 18.323 -0.775 -24.166 1.00 95.25 248 PHE A O 1
ATOM 2068 N N . LEU A 1 249 ? 16.528 0.562 -24.448 1.00 94.94 249 LEU A N 1
ATOM 2069 C CA . LEU A 1 249 ? 16.376 0.335 -25.888 1.00 94.94 249 LEU A CA 1
ATOM 2070 C C . LEU A 1 249 ? 17.506 0.988 -26.686 1.00 94.94 249 LEU A C 1
ATOM 2072 O O . LEU A 1 249 ? 18.068 0.349 -27.567 1.00 94.94 249 LEU A O 1
ATOM 2076 N N . ILE A 1 250 ? 17.884 2.225 -26.362 1.00 95.12 250 ILE A N 1
ATOM 2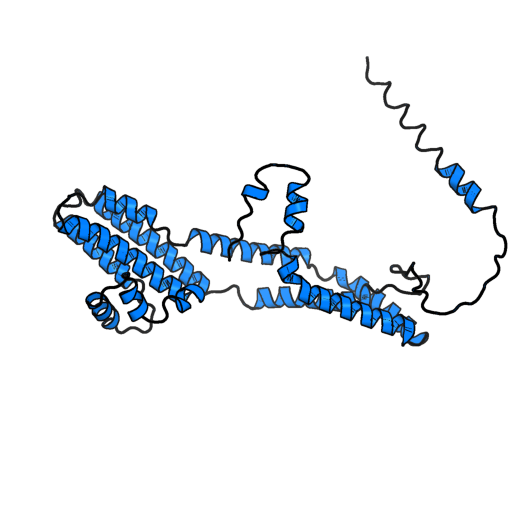077 C CA . ILE A 1 250 ? 19.022 2.891 -27.007 1.00 95.12 250 ILE A CA 1
ATOM 2078 C C . ILE A 1 250 ? 20.319 2.126 -26.699 1.00 95.12 250 ILE A C 1
ATOM 2080 O O . ILE A 1 250 ? 21.111 1.878 -27.608 1.00 95.12 250 ILE A O 1
ATOM 2084 N N . CYS A 1 251 ? 20.496 1.658 -25.457 1.00 95.38 251 CYS A N 1
ATOM 2085 C CA . CYS A 1 251 ? 21.645 0.843 -25.057 1.00 95.38 251 CYS A CA 1
ATOM 2086 C C . CYS A 1 251 ? 21.763 -0.485 -25.823 1.00 95.38 251 CYS A C 1
ATOM 2088 O O . CYS A 1 251 ? 22.878 -0.982 -25.967 1.00 95.38 251 CYS A O 1
ATOM 2090 N N . LEU A 1 252 ? 20.668 -1.054 -26.350 1.00 96.12 252 LEU A N 1
ATOM 2091 C CA . LEU A 1 252 ? 20.743 -2.250 -27.203 1.00 96.12 252 LEU A CA 1
ATOM 2092 C C . LEU A 1 252 ? 21.546 -2.011 -28.488 1.00 96.12 252 LEU A C 1
ATOM 2094 O O . LEU A 1 252 ? 22.080 -2.967 -29.043 1.00 96.12 252 LEU A O 1
ATOM 2098 N N . VAL A 1 253 ? 21.630 -0.762 -28.953 1.00 94.56 253 VAL A N 1
ATOM 2099 C CA . VAL A 1 253 ? 22.376 -0.372 -30.156 1.00 94.56 253 VAL A CA 1
ATOM 2100 C C . VAL A 1 253 ? 23.682 0.320 -29.772 1.00 94.56 253 VAL A C 1
ATOM 2102 O O . VAL A 1 253 ? 24.747 -0.072 -30.236 1.00 94.56 253 VAL A O 1
ATOM 2105 N N . SER A 1 254 ? 23.629 1.320 -28.890 1.00 94.00 254 SER A N 1
ATOM 2106 C CA . SER A 1 254 ? 24.777 2.186 -28.597 1.00 94.00 254 SER A CA 1
ATOM 2107 C C . SER A 1 254 ? 25.903 1.500 -27.823 1.00 94.00 254 SER A C 1
ATOM 2109 O O . SER A 1 254 ? 27.071 1.850 -27.981 1.00 94.00 254 SER A O 1
ATOM 2111 N N . ARG A 1 255 ? 25.568 0.502 -26.993 1.00 93.19 255 ARG A N 1
ATOM 2112 C CA . ARG A 1 255 ? 26.530 -0.237 -26.159 1.00 93.19 255 ARG A CA 1
ATOM 2113 C C . ARG A 1 255 ? 27.013 -1.533 -26.808 1.00 93.19 255 ARG A C 1
ATOM 2115 O O . ARG A 1 255 ? 27.604 -2.369 -26.130 1.00 93.19 255 ARG A O 1
ATOM 2122 N N . GLN A 1 256 ? 26.755 -1.720 -28.101 1.00 93.62 256 GLN A N 1
ATOM 2123 C CA . GLN A 1 256 ? 27.271 -2.864 -28.845 1.00 93.62 256 GLN A CA 1
ATOM 2124 C C . GLN A 1 256 ? 28.794 -2.794 -28.974 1.00 93.62 256 GLN A C 1
ATOM 2126 O O . GLN A 1 256 ? 29.378 -1.718 -29.096 1.00 93.62 256 GLN A O 1
ATOM 2131 N N . TYR A 1 257 ? 29.441 -3.959 -28.958 1.00 90.38 257 TYR A N 1
ATOM 2132 C CA . TYR A 1 257 ? 30.883 -4.058 -29.173 1.00 90.38 257 TYR A CA 1
ATOM 2133 C C . TYR A 1 257 ? 31.197 -3.983 -30.670 1.00 90.38 257 TYR A C 1
ATOM 2135 O O . TYR A 1 257 ? 30.803 -4.885 -31.418 1.00 90.38 257 TYR A O 1
ATOM 2143 N N . ILE A 1 258 ? 31.922 -2.943 -31.075 1.00 89.38 258 ILE A N 1
ATOM 2144 C CA . ILE A 1 258 ? 32.189 -2.563 -32.468 1.00 89.38 258 ILE A CA 1
ATOM 2145 C C . ILE A 1 258 ? 33.515 -3.160 -32.976 1.00 89.38 258 ILE A C 1
ATOM 2147 O O . ILE A 1 258 ? 34.466 -3.287 -32.211 1.00 89.38 258 ILE A O 1
ATOM 2151 N N . LEU A 1 259 ? 33.591 -3.543 -34.254 1.00 82.19 259 LEU A N 1
ATOM 2152 C CA . LEU A 1 259 ? 34.785 -4.132 -34.879 1.00 82.19 259 LEU A CA 1
ATOM 2153 C C . LEU A 1 259 ? 35.806 -3.087 -35.345 1.00 82.19 259 LEU A C 1
ATOM 2155 O O . LEU A 1 259 ? 36.998 -3.389 -35.346 1.00 82.19 259 LEU A O 1
ATOM 2159 N N . SER A 1 260 ? 35.354 -1.893 -35.736 1.00 77.25 260 SER A N 1
ATOM 2160 C CA . SER A 1 260 ? 36.228 -0.817 -36.210 1.00 77.25 260 SER A CA 1
ATOM 2161 C C . SER A 1 260 ? 37.277 -0.411 -35.170 1.00 77.25 260 SER A C 1
ATOM 2163 O O . SER A 1 260 ? 36.982 -0.249 -33.982 1.00 77.25 260 SER A O 1
ATOM 2165 N N . ASP A 1 261 ? 38.517 -0.239 -35.634 1.00 68.38 261 ASP A N 1
ATOM 2166 C CA . ASP A 1 261 ? 39.684 0.033 -34.789 1.00 68.38 261 ASP A CA 1
ATOM 2167 C C . ASP A 1 261 ? 39.653 1.430 -34.145 1.00 68.38 261 ASP A C 1
ATOM 2169 O O . ASP A 1 261 ? 40.323 1.652 -33.138 1.00 68.38 261 ASP A O 1
ATOM 2173 N N . GLU A 1 262 ? 38.841 2.344 -34.680 1.00 69.38 262 GLU A N 1
ATOM 2174 C CA . GLU A 1 262 ? 38.699 3.729 -34.208 1.00 69.38 262 GLU A CA 1
ATOM 2175 C C . GLU A 1 262 ? 37.577 3.910 -33.165 1.00 69.38 262 GLU A C 1
ATOM 2177 O O . GLU A 1 262 ? 37.397 5.001 -32.622 1.00 69.38 262 GLU A O 1
ATOM 2182 N N . ALA A 1 263 ? 36.791 2.867 -32.871 1.00 70.25 263 ALA A N 1
ATOM 2183 C CA . ALA A 1 263 ? 35.634 2.970 -31.985 1.00 70.25 263 ALA A CA 1
ATOM 2184 C C . ALA A 1 263 ? 36.004 2.846 -30.493 1.00 70.25 263 ALA A C 1
ATOM 2186 O O . ALA A 1 263 ? 36.701 1.920 -30.085 1.00 70.25 263 ALA A O 1
ATOM 2187 N N . ASN A 1 264 ? 35.426 3.707 -29.642 1.00 68.31 264 ASN A N 1
ATOM 2188 C CA . ASN A 1 264 ? 35.617 3.656 -28.181 1.00 68.31 264 ASN A CA 1
ATOM 2189 C C . ASN A 1 264 ? 35.168 2.321 -27.549 1.00 68.31 264 ASN A C 1
ATOM 2191 O O . ASN A 1 264 ? 35.763 1.869 -26.575 1.00 68.31 264 ASN A O 1
ATOM 2195 N N . ASN A 1 265 ? 34.148 1.668 -28.118 1.00 75.06 265 ASN A N 1
ATOM 2196 C CA . ASN A 1 265 ? 33.606 0.387 -27.644 1.00 75.06 265 ASN A CA 1
ATOM 2197 C C . ASN A 1 265 ? 34.122 -0.795 -28.486 1.00 75.06 265 ASN A C 1
ATOM 2199 O O . ASN A 1 265 ? 33.351 -1.678 -28.874 1.00 75.06 265 ASN A O 1
ATOM 2203 N N . ARG A 1 266 ? 35.418 -0.800 -28.821 1.00 77.81 266 ARG A N 1
ATOM 2204 C CA . ARG A 1 266 ? 36.035 -1.833 -29.664 1.00 77.81 266 ARG A CA 1
ATOM 2205 C C . ARG A 1 266 ? 35.928 -3.224 -29.035 1.00 77.81 266 ARG A C 1
ATOM 2207 O O . ARG A 1 266 ? 36.248 -3.433 -27.864 1.00 77.81 266 ARG A O 1
ATOM 2214 N N . SER A 1 267 ? 35.537 -4.214 -29.831 1.00 74.81 267 SER A N 1
ATOM 2215 C CA . SER A 1 267 ? 35.570 -5.613 -29.423 1.00 74.81 267 SER A CA 1
ATOM 2216 C C . SER A 1 267 ? 37.015 -6.116 -29.377 1.00 74.81 267 SER A C 1
ATOM 2218 O O . SER A 1 267 ? 37.654 -6.269 -30.416 1.00 74.81 267 SER A O 1
ATOM 2220 N N . VAL A 1 268 ? 37.516 -6.418 -28.178 1.00 64.44 268 VAL A N 1
ATOM 2221 C CA . VAL A 1 268 ? 38.840 -7.046 -27.980 1.00 64.44 268 VAL A CA 1
ATOM 2222 C C . VAL A 1 268 ? 38.796 -8.547 -28.301 1.00 64.44 268 VAL A C 1
ATOM 2224 O O . VAL A 1 268 ? 39.785 -9.141 -28.724 1.00 64.44 268 VAL A O 1
ATOM 2227 N N . VAL A 1 269 ? 37.623 -9.165 -28.148 1.00 57.59 269 VAL A N 1
ATOM 2228 C CA . VAL A 1 269 ? 37.394 -10.584 -28.425 1.00 57.59 269 VAL A CA 1
ATOM 2229 C C . VAL A 1 269 ? 36.813 -10.731 -29.829 1.00 57.59 269 VAL A C 1
ATOM 2231 O O . VAL A 1 269 ? 35.633 -10.455 -30.058 1.00 57.59 269 VAL A O 1
ATOM 2234 N N . ARG A 1 270 ? 37.626 -11.206 -30.780 1.00 53.31 270 ARG A N 1
ATOM 2235 C CA . ARG A 1 270 ? 37.088 -11.838 -31.990 1.00 53.31 270 ARG A CA 1
ATOM 2236 C C . ARG A 1 270 ? 36.468 -13.156 -31.542 1.00 53.31 270 ARG A C 1
ATOM 2238 O O . ARG A 1 270 ? 37.193 -14.056 -31.131 1.00 53.31 270 ARG A O 1
ATOM 2245 N N . PHE A 1 271 ? 35.144 -13.273 -31.582 1.00 50.19 271 PHE A N 1
ATOM 2246 C CA . PHE A 1 271 ? 34.490 -14.572 -31.449 1.00 50.19 271 PHE A CA 1
ATOM 2247 C C . PHE A 1 271 ? 34.896 -15.407 -32.669 1.00 50.19 271 PHE A C 1
ATOM 2249 O O . PHE A 1 271 ? 34.303 -15.295 -33.740 1.00 50.19 271 PHE A O 1
ATOM 2256 N N . ILE A 1 272 ? 35.984 -16.170 -32.535 1.00 42.31 272 ILE A N 1
ATOM 2257 C CA . ILE A 1 272 ? 36.465 -17.093 -33.561 1.00 42.31 272 ILE A CA 1
ATOM 2258 C C . ILE A 1 272 ? 35.465 -18.249 -33.606 1.00 42.31 272 ILE A C 1
ATOM 2260 O O . ILE A 1 272 ? 35.609 -19.245 -32.906 1.00 42.31 272 ILE A O 1
ATOM 2264 N N . ALA A 1 273 ? 34.432 -18.100 -34.426 1.00 41.53 273 ALA A N 1
ATOM 2265 C CA . ALA A 1 273 ? 33.679 -19.221 -34.950 1.00 41.53 273 ALA A CA 1
ATOM 2266 C C . ALA A 1 273 ? 34.169 -19.459 -36.385 1.00 41.53 273 ALA A C 1
ATOM 2268 O O . ALA A 1 273 ? 33.769 -18.771 -37.315 1.00 41.53 273 ALA A O 1
ATOM 2269 N N . HIS A 1 274 ? 35.072 -20.433 -36.506 1.00 40.66 274 HIS A N 1
ATOM 2270 C CA . HIS A 1 274 ? 35.361 -21.199 -37.717 1.00 40.66 274 HIS A CA 1
ATOM 2271 C C . HIS A 1 274 ? 36.004 -20.479 -38.923 1.00 40.66 274 HIS A C 1
ATOM 2273 O O . HIS A 1 274 ? 35.444 -20.455 -40.008 1.00 40.66 274 HIS A O 1
ATOM 2279 N N . GLU A 1 275 ? 37.268 -20.064 -38.797 1.00 33.09 275 GLU A N 1
ATOM 2280 C CA . GLU A 1 275 ? 38.214 -20.177 -39.921 1.00 33.09 275 GLU A CA 1
ATOM 2281 C C . GLU A 1 275 ? 39.599 -20.583 -39.399 1.00 33.09 275 GLU A C 1
ATOM 2283 O O . GLU A 1 275 ? 40.394 -19.775 -38.918 1.00 33.09 275 GLU A O 1
ATOM 2288 N N . THR A 1 276 ? 39.903 -21.875 -39.500 1.00 36.06 276 THR A N 1
ATOM 2289 C CA . THR A 1 276 ? 41.263 -22.414 -39.443 1.00 36.06 276 THR A CA 1
ATOM 2290 C C . THR A 1 276 ? 42.032 -21.932 -40.675 1.00 36.06 276 THR A C 1
ATOM 2292 O O . THR A 1 276 ? 42.175 -22.644 -41.664 1.00 36.06 276 THR A O 1
ATOM 2295 N N . LYS A 1 277 ? 42.572 -20.712 -40.623 1.00 32.19 277 LYS A N 1
ATOM 2296 C CA . LYS A 1 277 ? 43.725 -20.336 -41.446 1.00 32.19 277 LYS A CA 1
ATOM 2297 C C . LYS A 1 277 ? 44.961 -20.319 -40.565 1.00 32.19 277 LYS A C 1
ATOM 2299 O O . LYS A 1 277 ? 45.168 -19.429 -39.747 1.00 32.19 277 LYS A O 1
ATOM 2304 N N . ILE A 1 278 ? 45.771 -21.358 -40.747 1.00 36.50 278 ILE A N 1
ATOM 2305 C CA . ILE A 1 278 ? 47.129 -21.485 -40.228 1.00 36.50 278 ILE A CA 1
ATOM 2306 C C . ILE A 1 278 ? 47.930 -20.276 -40.730 1.00 36.50 278 ILE A C 1
ATOM 2308 O O . ILE A 1 278 ? 48.374 -20.249 -41.876 1.00 36.50 278 ILE A O 1
ATOM 2312 N N . ILE A 1 279 ? 48.113 -19.267 -39.881 1.00 33.41 279 ILE A N 1
ATOM 2313 C CA . ILE A 1 279 ? 49.088 -18.200 -40.111 1.00 33.41 279 ILE A CA 1
ATOM 2314 C C . ILE A 1 279 ? 50.361 -18.614 -39.371 1.00 33.41 279 ILE A C 1
ATOM 2316 O O . ILE A 1 279 ? 50.391 -18.686 -38.144 1.00 33.41 279 ILE A O 1
ATOM 2320 N N . ARG A 1 280 ? 51.409 -18.941 -40.138 1.00 28.75 280 ARG A N 1
ATOM 2321 C CA . ARG A 1 280 ? 52.758 -19.220 -39.619 1.00 28.75 280 ARG A CA 1
ATOM 2322 C C . ARG A 1 280 ? 53.271 -18.011 -38.817 1.00 28.75 280 ARG A C 1
ATOM 2324 O O . ARG A 1 280 ? 53.051 -16.880 -39.253 1.00 28.75 280 ARG A O 1
ATOM 2331 N N . PRO A 1 281 ? 54.003 -18.210 -37.707 1.00 32.00 281 PRO A N 1
ATOM 2332 C CA . PRO A 1 281 ? 54.531 -17.100 -36.928 1.00 32.00 281 PRO A CA 1
ATOM 2333 C C . PRO A 1 281 ? 55.655 -16.415 -37.713 1.00 32.00 281 PRO A C 1
ATOM 2335 O O . PRO A 1 281 ? 56.693 -17.017 -37.983 1.00 32.00 281 PRO A O 1
ATOM 2338 N N . ARG A 1 282 ? 55.457 -15.143 -38.079 1.00 32.16 282 ARG A N 1
ATOM 2339 C CA . ARG A 1 282 ? 56.563 -14.257 -38.451 1.00 32.16 282 ARG A CA 1
ATOM 2340 C C . ARG A 1 282 ? 57.101 -13.647 -37.160 1.00 32.16 282 ARG A C 1
ATOM 2342 O O . ARG A 1 282 ? 56.412 -12.914 -36.461 1.00 32.16 282 ARG A O 1
ATOM 2349 N N . THR A 1 283 ? 58.321 -14.039 -36.840 1.00 42.00 283 THR A N 1
ATOM 2350 C CA . THR A 1 283 ? 59.177 -13.563 -35.757 1.00 42.00 283 THR A CA 1
ATOM 2351 C C . THR A 1 283 ? 59.224 -12.035 -35.682 1.00 42.00 283 THR A C 1
ATOM 2353 O O . THR A 1 283 ? 59.806 -11.398 -36.551 1.00 42.00 283 THR A O 1
ATOM 2356 N N . VAL A 1 284 ? 58.689 -11.457 -34.601 1.00 36.97 284 VAL A N 1
ATOM 2357 C CA . VAL A 1 284 ? 59.123 -10.155 -34.059 1.00 36.97 284 VAL A CA 1
ATOM 2358 C C . VAL A 1 284 ? 59.152 -10.269 -32.533 1.00 36.97 284 VAL A C 1
ATOM 2360 O O . VAL A 1 284 ? 58.332 -9.715 -31.808 1.00 36.97 284 VAL A O 1
ATOM 2363 N N . GLY A 1 285 ? 60.095 -11.067 -32.035 1.00 36.31 285 GLY A N 1
ATOM 2364 C CA . GLY A 1 285 ? 60.579 -10.942 -30.667 1.00 36.31 285 GLY A CA 1
ATOM 2365 C C . GLY A 1 285 ? 61.720 -9.930 -30.658 1.00 36.31 285 GLY A C 1
ATOM 2366 O O . GLY A 1 285 ? 62.704 -10.138 -31.360 1.00 36.31 285 GLY A O 1
ATOM 2367 N N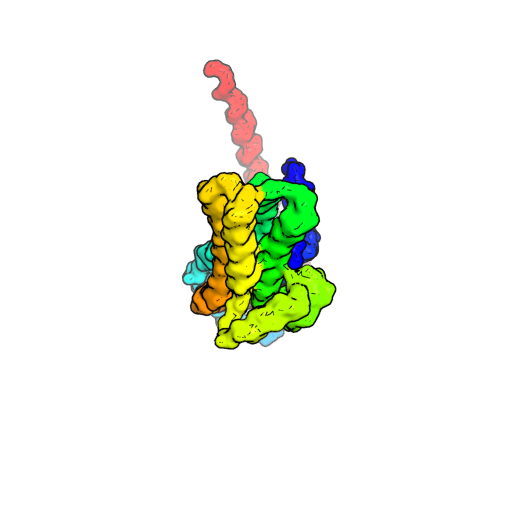 . SER A 1 286 ? 61.560 -8.822 -29.927 1.00 40.31 286 SER A N 1
ATOM 2368 C CA . SER A 1 286 ? 62.645 -8.091 -29.228 1.00 40.31 286 SER A CA 1
ATOM 2369 C C . SER A 1 286 ? 62.255 -6.687 -28.735 1.00 40.31 286 SER A C 1
ATOM 2371 O O . SER A 1 286 ? 63.024 -6.112 -27.969 1.00 40.31 286 SER A O 1
ATOM 2373 N N . ALA A 1 287 ? 61.078 -6.150 -29.089 1.00 37.75 287 ALA A N 1
ATOM 2374 C CA . ALA A 1 287 ? 60.662 -4.809 -28.644 1.00 37.75 287 ALA A CA 1
ATOM 2375 C C . ALA A 1 287 ? 59.830 -4.810 -27.339 1.00 37.75 287 ALA A C 1
ATOM 2377 O O . ALA A 1 287 ? 60.125 -4.058 -26.421 1.00 37.75 287 ALA A O 1
ATOM 2378 N N . LEU A 1 288 ? 58.870 -5.730 -27.182 1.00 37.09 288 LEU A N 1
ATOM 2379 C CA . LEU A 1 288 ? 57.933 -5.735 -26.039 1.00 37.09 288 LEU A CA 1
ATOM 2380 C C . LEU A 1 288 ? 58.526 -6.189 -24.690 1.00 37.09 288 LEU A C 1
ATOM 2382 O O . LEU A 1 288 ? 57.934 -5.935 -23.647 1.00 37.09 288 LEU A O 1
ATOM 2386 N N . VAL A 1 289 ? 59.690 -6.847 -24.686 1.00 39.69 289 VAL A N 1
ATOM 2387 C CA . VAL A 1 289 ? 60.343 -7.310 -23.442 1.00 39.69 289 VAL A CA 1
ATOM 2388 C C . VAL A 1 289 ? 61.244 -6.227 -22.834 1.00 39.69 289 VAL A C 1
ATOM 2390 O O . VAL A 1 289 ? 61.457 -6.230 -21.627 1.00 39.69 289 VAL A O 1
ATOM 2393 N N . ARG A 1 290 ? 61.732 -5.262 -23.629 1.00 38.38 290 ARG A N 1
ATOM 2394 C CA . ARG A 1 290 ? 62.514 -4.130 -23.101 1.00 38.38 290 ARG A CA 1
ATOM 2395 C C . ARG A 1 290 ? 61.629 -3.092 -22.409 1.00 38.38 290 ARG A C 1
ATOM 2397 O O . ARG A 1 290 ?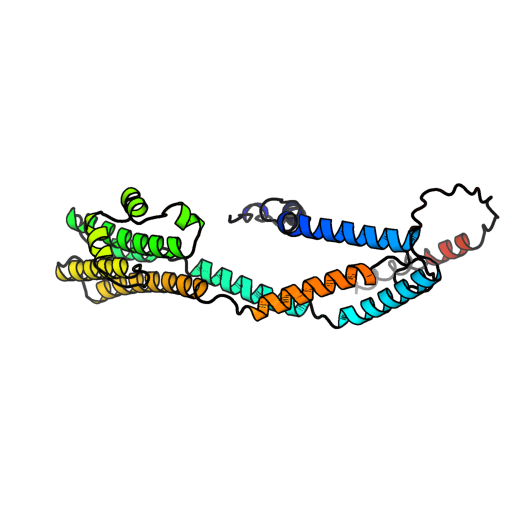 61.974 -2.657 -21.316 1.00 38.38 290 ARG A O 1
ATOM 2404 N N . ASP A 1 291 ? 60.450 -2.813 -22.961 1.00 38.66 291 ASP A N 1
ATOM 2405 C CA . ASP A 1 291 ? 59.533 -1.817 -22.388 1.00 38.66 291 ASP A CA 1
ATOM 2406 C C . ASP A 1 291 ? 58.822 -2.314 -21.113 1.00 38.66 291 ASP A C 1
ATOM 2408 O O . ASP A 1 291 ? 58.485 -1.521 -20.235 1.00 38.66 291 ASP A O 1
ATOM 2412 N N . ALA A 1 292 ? 58.669 -3.634 -20.942 1.00 36.75 292 ALA A N 1
ATOM 2413 C CA . ALA A 1 292 ? 58.072 -4.227 -19.741 1.00 36.75 292 ALA A CA 1
ATOM 2414 C C . ALA A 1 292 ? 59.030 -4.293 -18.530 1.00 36.75 292 ALA A C 1
ATOM 2416 O O . ALA A 1 292 ? 58.572 -4.329 -17.389 1.00 36.75 292 ALA A O 1
ATOM 2417 N N . VAL A 1 293 ? 60.351 -4.291 -18.750 1.00 42.12 293 VAL A N 1
ATOM 2418 C CA . VAL A 1 293 ? 61.351 -4.335 -17.661 1.00 42.12 293 VAL A CA 1
ATOM 2419 C C . VAL A 1 293 ? 61.660 -2.934 -17.120 1.00 42.12 293 VAL A C 1
ATOM 2421 O O . VAL A 1 293 ? 61.970 -2.788 -15.940 1.00 42.12 293 VAL A O 1
ATOM 2424 N N . GLN A 1 294 ? 61.492 -1.888 -17.933 1.00 40.66 294 GLN A N 1
ATOM 2425 C CA . GLN A 1 294 ? 61.777 -0.511 -17.524 1.00 40.66 294 GLN A CA 1
ATOM 2426 C C . GLN A 1 294 ? 60.639 0.132 -16.703 1.00 40.66 294 GLN A C 1
ATOM 2428 O O . GLN A 1 294 ? 60.903 0.998 -15.877 1.00 40.66 294 GLN A O 1
ATOM 2433 N N . TYR A 1 295 ? 59.398 -0.358 -16.827 1.00 41.44 295 TYR A N 1
ATOM 2434 C CA . TYR A 1 295 ? 58.233 0.149 -16.078 1.00 41.44 295 TYR A CA 1
ATOM 2435 C C . TYR A 1 295 ? 57.972 -0.527 -14.717 1.00 41.44 295 TYR A C 1
ATOM 2437 O O . TYR A 1 295 ? 57.120 -0.062 -13.961 1.00 41.44 295 TYR A O 1
ATOM 2445 N N . MET A 1 296 ? 58.696 -1.599 -14.366 1.00 40.25 296 MET A N 1
ATOM 2446 C CA . MET A 1 296 ? 58.538 -2.284 -13.069 1.00 40.25 296 MET A CA 1
ATOM 2447 C C . MET A 1 296 ? 59.570 -1.883 -12.002 1.00 40.25 296 MET A C 1
ATOM 2449 O O . MET A 1 296 ? 59.447 -2.323 -10.861 1.00 40.25 296 MET A O 1
ATOM 2453 N N . HIS A 1 297 ? 60.552 -1.032 -12.324 1.00 41.31 297 HIS A N 1
ATOM 2454 C CA . HIS A 1 297 ? 61.628 -0.669 -11.388 1.00 41.31 297 HIS A CA 1
ATOM 2455 C C . HIS A 1 297 ? 61.502 0.719 -10.730 1.00 41.31 297 HIS A C 1
ATOM 2457 O O . HIS A 1 297 ? 62.234 0.990 -9.779 1.00 41.31 297 HIS A O 1
ATOM 2463 N N . GLU A 1 298 ? 60.567 1.575 -11.156 1.00 41.72 298 GLU A N 1
ATOM 2464 C CA . GLU A 1 298 ? 60.410 2.936 -10.605 1.00 41.72 298 GLU A CA 1
ATOM 2465 C C . GLU A 1 298 ? 59.430 3.108 -9.420 1.00 41.72 298 GLU A C 1
ATOM 2467 O O . GLU A 1 298 ? 59.679 4.001 -8.611 1.00 41.72 298 GLU A O 1
ATOM 2472 N N . PRO A 1 299 ? 58.390 2.276 -9.182 1.00 39.34 299 PRO A N 1
ATOM 2473 C CA . PRO A 1 299 ? 57.501 2.516 -8.035 1.00 39.34 299 PRO A CA 1
ATOM 2474 C C . PRO A 1 299 ? 57.986 1.922 -6.700 1.00 39.34 299 PRO A C 1
ATOM 2476 O O . PRO A 1 299 ? 57.451 2.268 -5.650 1.00 39.34 299 PRO A O 1
ATOM 2479 N N . LEU A 1 300 ? 58.979 1.022 -6.699 1.00 37.00 300 LEU A N 1
ATOM 2480 C CA . LEU A 1 300 ? 59.392 0.288 -5.488 1.00 37.00 300 LEU A CA 1
ATOM 2481 C C . LEU A 1 300 ? 60.505 0.968 -4.671 1.00 37.00 300 LEU A C 1
ATOM 2483 O O . LEU A 1 300 ? 60.706 0.607 -3.514 1.00 37.00 300 LEU A O 1
ATOM 2487 N N . VAL A 1 301 ? 61.181 1.986 -5.214 1.00 44.62 301 VAL A N 1
ATOM 2488 C CA . VAL A 1 301 ? 62.237 2.730 -4.493 1.00 44.62 301 VAL A CA 1
ATOM 2489 C C . VAL A 1 301 ? 61.685 3.966 -3.761 1.00 44.62 301 VAL A C 1
ATOM 2491 O O . VAL A 1 301 ? 62.256 4.394 -2.761 1.00 44.62 301 VAL A O 1
ATOM 2494 N N . GLN A 1 302 ? 60.521 4.497 -4.156 1.00 41.12 302 GLN A N 1
ATOM 2495 C CA . GLN A 1 302 ? 59.909 5.660 -3.487 1.00 41.12 302 GLN A CA 1
ATOM 2496 C C . GLN A 1 302 ? 59.066 5.319 -2.243 1.00 41.12 302 GLN A C 1
ATOM 2498 O O . GLN A 1 302 ? 58.795 6.207 -1.435 1.00 41.12 302 GLN A O 1
ATOM 2503 N N . CYS A 1 303 ? 58.715 4.049 -2.015 1.00 38.22 303 CYS A N 1
ATOM 2504 C CA . CYS A 1 303 ? 58.005 3.630 -0.797 1.00 38.22 303 CYS A CA 1
ATOM 2505 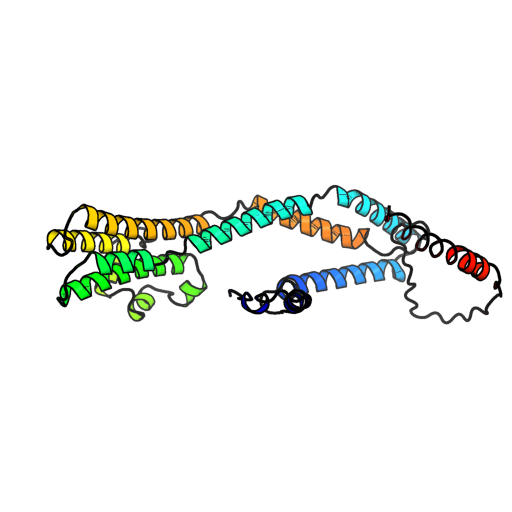C C . CYS A 1 303 ? 58.916 3.339 0.410 1.00 38.22 303 CYS A C 1
ATOM 2507 O O . CYS A 1 303 ? 58.404 3.251 1.521 1.00 38.22 303 CYS A O 1
ATOM 2509 N N . PHE A 1 304 ? 60.240 3.235 0.236 1.00 38.38 304 PHE A N 1
ATOM 2510 C CA . PHE A 1 304 ? 61.173 2.974 1.346 1.00 38.38 304 PHE A CA 1
ATOM 2511 C C . PHE A 1 304 ? 61.860 4.226 1.919 1.00 38.38 304 PHE A C 1
ATOM 2513 O O . PHE A 1 304 ? 62.548 4.119 2.926 1.00 38.38 304 PHE A O 1
ATOM 2520 N N . HIS A 1 305 ? 61.635 5.419 1.352 1.00 41.09 305 HIS A N 1
ATOM 2521 C CA . HIS A 1 305 ? 62.243 6.669 1.840 1.00 41.09 305 HIS A CA 1
ATOM 2522 C C . HIS A 1 305 ? 61.305 7.602 2.628 1.00 41.09 305 HIS A C 1
ATOM 2524 O O . HIS A 1 305 ? 61.750 8.648 3.088 1.00 41.09 305 HIS A O 1
ATOM 2530 N N . SER A 1 306 ? 60.032 7.243 2.833 1.00 40.56 306 SER A N 1
ATOM 2531 C CA . SER A 1 306 ? 59.056 8.091 3.548 1.00 40.56 306 SER A CA 1
ATOM 2532 C C . SER A 1 306 ? 58.701 7.623 4.967 1.00 40.56 306 SER A C 1
ATOM 2534 O O . SER A 1 306 ? 57.829 8.215 5.595 1.00 40.56 306 SER A O 1
ATOM 2536 N N . VAL A 1 307 ? 59.389 6.605 5.503 1.00 42.03 307 VAL A N 1
ATOM 2537 C CA . VAL A 1 307 ? 59.137 6.071 6.861 1.00 42.03 307 VAL A CA 1
ATOM 2538 C C . VAL A 1 307 ? 60.178 6.529 7.905 1.00 42.03 307 VAL A C 1
ATOM 2540 O O . VAL A 1 307 ? 59.948 6.350 9.093 1.00 42.03 307 VAL A O 1
ATOM 2543 N N . ASP A 1 308 ? 61.250 7.231 7.512 1.00 42.16 308 ASP A N 1
ATOM 2544 C CA . ASP A 1 308 ? 62.357 7.613 8.420 1.00 42.16 308 ASP A CA 1
ATOM 2545 C C . ASP A 1 308 ? 62.444 9.116 8.786 1.00 42.16 308 ASP A C 1
ATOM 2547 O O . ASP A 1 308 ? 63.482 9.591 9.241 1.00 42.16 308 ASP A O 1
ATOM 2551 N N . GLN A 1 309 ? 61.373 9.907 8.627 1.00 44.09 309 GLN A N 1
ATOM 2552 C CA . GLN A 1 309 ? 61.381 11.341 9.001 1.00 44.09 309 GLN A CA 1
ATOM 2553 C C . GLN A 1 309 ? 60.218 11.795 9.899 1.00 44.09 309 GLN A C 1
ATOM 2555 O O . GLN A 1 309 ? 59.737 12.920 9.792 1.00 44.09 309 GLN A O 1
ATOM 2560 N N . SER A 1 310 ? 59.795 10.962 10.850 1.00 44.25 310 SER A N 1
ATOM 2561 C CA . SER A 1 310 ? 58.950 11.431 11.960 1.00 44.25 310 SER A CA 1
ATOM 2562 C C . SER A 1 310 ? 59.397 10.857 13.303 1.00 44.25 310 SER A C 1
ATOM 2564 O O . SER A 1 310 ? 58.661 10.135 13.974 1.00 44.25 310 SER A O 1
ATOM 2566 N N . SER A 1 311 ? 60.624 11.183 13.694 1.00 38.56 311 SER A N 1
ATOM 2567 C CA . SER A 1 311 ? 61.090 11.069 15.074 1.00 38.56 311 SER A CA 1
ATOM 2568 C C . SER A 1 311 ? 62.227 12.060 15.301 1.00 38.56 311 SER A C 1
ATOM 2570 O O . SER A 1 311 ? 63.390 11.700 15.160 1.00 38.56 311 SER A O 1
ATOM 2572 N N . HIS A 1 312 ? 61.855 13.311 15.578 1.00 39.56 312 HIS A N 1
ATOM 2573 C CA . HIS A 1 312 ? 62.480 14.243 16.521 1.00 39.56 312 HIS A CA 1
ATOM 2574 C C . HIS A 1 312 ? 61.566 15.455 16.698 1.00 39.56 312 HIS A C 1
ATOM 2576 O O . HIS A 1 312 ? 60.997 15.917 15.685 1.00 39.56 312 HIS A O 1
#

Secondary structure (DSSP, 8-state):
-----TTTTSS--HHHHHHHHT--TTSHHHHHHHHHHHHHHHHHHHHHIIIIIS-HHHHHHHHHHHHHHHHHHTT--HHHHHHHHHHHHHHHHHHHHHTS--SHHHHHHHHHHS---SHHHHHHHHHHHHHHHHHHHHHHHHH-HHHHHH--SHHHHHHTTSS-HHHHHHHHTS--SS--THHHHHHHHHHHHHHHHTTSS-SHHHHHHHHHHHHHHHHHHHHHHHHHHSPSPTHHHHHHHHHHHHHHHHHHHHTSPB-STT-TTB-S-----S-----------SSHHHHHHHSSSSSSSTTSSSSSS---

pLDDT: mean 85.63, std 19.62, range [28.75, 98.75]

Nearest PDB structures (foldseek):
  9ctq-assembly1_D  TM=9.429E-01  e=1.035E-18  Homo sapiens
  8d1o-assembly1_E  TM=9.510E-01  e=2.364E-18  Homo sapiens
  8d1g-assembly1_A  TM=9.700E-01  e=9.803E-18  Homo sapiens
  4rdq-assembly1_A  TM=9.612E-01  e=3.708E-17  Gallus gallus
  5t5n-assembly1_A  TM=9.613E-01  e=4.455E-17  Gallus gallus

Solvent-accessible surface area (backbone atoms only — not comparable to full-atom values): 18433 Å² total; per-residue (Å²): 132,90,75,89,54,67,77,66,58,69,55,96,47,90,58,35,63,59,57,57,71,71,45,60,84,91,30,67,61,70,75,40,50,68,61,50,49,53,49,51,52,53,35,49,51,49,54,46,41,56,72,74,70,47,51,76,70,54,40,55,52,50,52,54,50,16,55,53,48,48,72,53,51,77,77,57,64,55,70,60,55,48,52,56,52,50,50,54,54,51,50,52,51,51,52,50,62,76,25,69,43,74,60,59,69,41,50,55,44,43,65,70,49,52,53,70,83,50,71,67,49,51,49,47,53,53,47,36,52,37,22,50,51,35,22,50,50,52,50,40,32,74,76,28,74,71,43,22,71,72,37,74,48,72,64,51,36,33,76,70,66,52,39,51,73,74,55,48,54,59,58,61,69,58,88,62,96,64,88,64,41,61,53,34,47,52,54,27,51,52,49,54,54,47,38,37,76,74,60,32,25,89,43,71,70,57,48,48,51,49,51,48,40,51,49,52,37,51,48,24,44,49,52,47,52,48,52,66,75,54,62,81,64,67,67,59,61,50,53,53,53,47,52,55,50,52,49,56,56,49,44,49,52,31,68,47,70,38,84,55,91,89,46,93,51,46,50,85,70,77,82,83,79,85,76,94,68,90,74,77,87,78,88,81,86,74,65,75,68,57,62,58,58,67,71,69,65,67,74,71,64,66,71,75,72,75,78,83,82,86,86,132

Foldseek 3Di:
DDDDCCVLPVDPDPCSVVVVQPDDVPHPCVVCVVVVVVLVVLLVVVLCCLPPVDDPVRNVVLLVLLQVLVVCLVVQPLVVLVVVVVVVVVVLVVLLVVLLQDLVQLLVLLVPQQDDDDPVSVVLSVLLSLLLVLLSLLLCLVQPPVSCVCDVDVVSCCVVVSAPPVRVVVQVVPPDPDRSSCVSLVVSLVSLVVSVVVCSGPDPVSSVSSNVSSVSSVVSSVVNVVCSVDDDPPVSVVVSVVSVVVSSVSCSRNQHAGCDPPHPNHDPDDPPDDDPDDDDDDDDPDDVVVVVVVVPPPPPVVVVPPPPPPDD

Radius of gyration: 34.61 Å; Cα contacts (8 Å, |Δi|>4): 199; chains: 1; bounding box: 93×37×82 Å

Mean predicted aligned error: 11.04 Å

InterPro domains:
  IPR000615 Bestrophin [PTHR10736] (1-268)
  IPR021134 Bestrophin-like [PF01062] (1-270)

Organism: Angiostrongylus costaricensis (NCBI:txid334426)